Protein AF-A0A6G0X6G0-F1 (afdb_monomer)

Secondary structure (DSSP, 8-state):
-HHHHHHHHHHHHHHHHHHHHHHHHHHSPP-----HHHHHHHHHHHHHHHHHTT--HHHHHHHHHHHHTSTTS-HHHHHHHHHHTTSGGGG-HHHHHHHHIIIIISPPHHHHHHHHHHHTSPPTT--HHHHHHHHHHHHHHTT--HHHHHHHHHHH---HHHHHHHHS--S---SHHHHHHHHHHTT--SSSPP--------------------------------PPPPPPPP-----------HHHHHHHHHHHHHHHHHHHHHHHHHHHHHHHHPPP----PPPPP--

Sequence (291 aa):
MASEMSEVKESIADSTSNQAFGRAVKYTTTPTSDDQAHCEFFMKQLIDQADRCQLDDPDRKMLLGLKLSSDKVHPALNQWWIARSKTKNGDVWSEIYDNFMDRFCNRTPRELVDNLFEDSERLEGESVKAYAIRLQSILDDIDVPDHQGVVIFKRGVRHARAESCLENTDKDLCSIADCMKLLRTRLIRLDDPPVYRERMRPRSGSASTTLTSSRSNLSDRSAPSTPEQSPRPNRRNSKVGFQEDPTLAKILEAIHTTQTSQQAFVAQIQQLTEALTKPANPFFAAPSRLK

Nearest PDB structures (foldseek):
  8uyo-assembly1_1  TM=4.645E-01  e=3.887E-02  Homo sapiens
  7lga-assembly1_B  TM=7.154E-01  e=5.215E-01  Homo sapiens
  7n4z-assembly2_B  TM=1.894E-01  e=4.829E+00  Salmonella enterica subsp. enterica serovar Typhimurium

pLDDT: mean 74.37, std 21.92, range [27.39, 97.5]

Mean predicted aligned error: 20.84 Å

Solvent-accessible surface area (backbone atoms only — not comparable to full-atom values): 17783 Å² total; per-residue (Å²): 110,77,65,59,58,48,54,53,50,50,54,50,50,53,54,50,49,54,52,28,51,53,48,30,58,71,75,32,74,62,47,60,51,73,50,38,71,50,38,44,51,42,52,52,42,42,51,54,33,28,60,77,43,69,50,50,57,71,51,47,47,50,50,50,50,54,35,42,66,39,94,70,29,23,66,69,57,31,54,47,48,65,57,40,61,74,38,83,58,42,75,41,50,66,57,44,50,53,51,47,41,57,68,39,49,43,74,50,74,63,58,51,55,60,45,40,65,66,70,45,46,55,56,90,72,50,19,57,53,58,39,52,55,56,43,49,53,55,33,62,76,67,71,52,56,44,56,58,46,29,55,49,48,64,71,23,58,86,40,74,73,57,48,56,53,70,69,75,46,96,65,89,57,57,30,58,67,48,50,54,52,49,41,54,75,68,70,52,80,38,76,60,44,73,78,81,73,70,84,74,68,86,75,85,73,88,86,84,90,84,88,82,88,80,89,80,92,81,89,85,85,86,90,88,78,83,83,82,80,80,85,77,88,80,92,77,88,81,88,77,81,79,74,86,53,73,65,55,57,53,52,52,51,52,51,52,52,52,51,50,51,51,52,53,50,51,52,52,52,50,53,54,52,54,65,72,66,60,78,78,80,94,80,81,83,83,86,79,88,80,133

Organism: NCBI:txid100861

Foldseek 3Di:
DVVVVVVVVVVVVVVLLVVLLVQLLVFQAQQQDLAQVSLVVNLVSSVVSCVVSVNDLVSSLVSQLVSLPDPRHHPVSVVVLVVLCPDPLVVGSVSVSVVSCVPRNDDDLVNLVVVLLVQLAADAQHFLVNSLVSLVVSCVVSVPAFQVSLVSSLVRSPDVVLNVQSVPDPDDDRHSVSSVVSCVVVVNDRHGGDDPPPPPDPPDDDDDDDDDDDDDDDDDDDDDDDDDDDDDDDDDDDDDDDDPDVVVVVVVVVVVVVVVVVVVVVVVVVVVVVVVPDDDDDDDDDDDDDD

Radius of gyration: 37.08 Å; Cα contacts (8 Å, |Δi|>4): 179; chains: 1; bounding box: 91×75×122 Å

InterPro domains:
  IPR005162 Retrotransposon-derived protein PEG10, N-terminal capsid-like domain [PF03732] (79-158)

Structure (mmCIF, N/CA/C/O backbone):
data_AF-A0A6G0X6G0-F1
#
_entry.id   AF-A0A6G0X6G0-F1
#
loop_
_atom_site.group_PDB
_atom_site.id
_atom_site.type_symbol
_atom_site.label_atom_id
_atom_site.label_alt_id
_atom_site.label_comp_id
_atom_site.label_asym_id
_atom_site.label_entity_id
_atom_site.label_seq_id
_atom_site.pdbx_PDB_ins_code
_atom_site.Cartn_x
_atom_site.Cartn_y
_atom_site.Cartn_z
_atom_site.occupancy
_atom_site.B_iso_or_equiv
_atom_site.auth_seq_id
_atom_site.auth_comp_id
_atom_site.auth_asym_id
_atom_site.auth_atom_id
_atom_site.pdbx_PDB_model_num
ATOM 1 N N . MET A 1 1 ? -27.128 -24.579 43.466 1.00 50.47 1 MET A N 1
ATOM 2 C CA . MET A 1 1 ? -26.779 -25.611 42.462 1.00 50.47 1 MET A CA 1
ATOM 3 C C . MET A 1 1 ? -26.822 -25.083 41.022 1.00 50.47 1 MET A C 1
ATOM 5 O O . MET A 1 1 ? -25.755 -24.849 40.482 1.00 50.47 1 MET A O 1
ATOM 9 N N . ALA A 1 2 ? -27.982 -24.858 40.378 1.00 53.69 2 ALA A N 1
ATOM 10 C CA . ALA A 1 2 ? -28.014 -24.400 38.970 1.00 53.69 2 ALA A CA 1
ATOM 11 C C . ALA A 1 2 ? -27.604 -22.922 38.776 1.00 53.69 2 ALA A C 1
ATOM 13 O O . ALA A 1 2 ? -26.930 -22.604 37.802 1.00 53.69 2 ALA A O 1
ATOM 14 N N . SER A 1 3 ? -27.958 -22.045 39.725 1.00 57.97 3 SER A N 1
ATOM 15 C CA . SER A 1 3 ? -27.607 -20.613 39.692 1.00 57.97 3 SER A CA 1
ATOM 16 C C . SER A 1 3 ? -26.114 -20.371 39.945 1.00 57.97 3 SER A C 1
ATOM 18 O O . SER A 1 3 ? -25.464 -19.687 39.167 1.00 57.97 3 SER A O 1
ATOM 20 N N . GLU A 1 4 ? -25.539 -21.021 40.961 1.00 56.38 4 GLU A N 1
ATOM 21 C CA . GLU A 1 4 ? -24.106 -20.904 41.293 1.00 56.38 4 GLU A CA 1
ATOM 22 C C . GLU A 1 4 ? -23.206 -21.444 40.169 1.00 56.38 4 GLU A C 1
ATOM 24 O O . GLU A 1 4 ? -22.167 -20.871 39.867 1.00 56.38 4 GLU A O 1
ATOM 29 N N . MET A 1 5 ? -23.618 -22.520 39.487 1.00 58.25 5 MET A N 1
ATOM 30 C CA . MET A 1 5 ? -22.875 -23.056 38.338 1.00 58.25 5 MET A CA 1
ATOM 31 C C . MET A 1 5 ? -22.965 -22.161 37.092 1.00 58.25 5 MET A C 1
ATOM 33 O O . MET A 1 5 ? -22.115 -22.280 36.212 1.00 58.25 5 MET A O 1
ATOM 37 N N . SER A 1 6 ? -23.980 -21.296 36.992 1.00 64.50 6 SER A N 1
ATOM 38 C CA . SER A 1 6 ? -24.080 -20.280 35.936 1.00 64.50 6 SER A CA 1
ATOM 39 C C . SER A 1 6 ? -23.129 -19.118 36.217 1.00 64.50 6 SER A C 1
ATOM 41 O O . SER A 1 6 ? -22.347 -18.738 35.355 1.00 64.50 6 SER A O 1
ATOM 43 N N . GLU A 1 7 ? -23.131 -18.634 37.456 1.00 63.78 7 GLU A N 1
ATOM 44 C CA . GLU A 1 7 ? -22.323 -17.501 37.919 1.00 63.78 7 GLU A CA 1
ATOM 45 C C . GLU A 1 7 ? -20.813 -17.815 37.889 1.00 63.78 7 GLU A C 1
ATOM 47 O O . GLU A 1 7 ? -19.990 -16.997 37.472 1.00 63.78 7 GLU A O 1
ATOM 52 N N . VAL A 1 8 ? -20.433 -19.056 38.221 1.00 63.50 8 VAL A N 1
ATOM 53 C CA . VAL A 1 8 ? -19.047 -19.542 38.095 1.00 63.50 8 VAL A CA 1
ATOM 54 C C . VAL A 1 8 ? -18.613 -19.655 36.628 1.00 63.50 8 VAL A C 1
ATOM 56 O O . VAL A 1 8 ? -17.466 -19.352 36.308 1.00 63.50 8 VAL A O 1
ATOM 59 N N . LYS A 1 9 ? -19.503 -20.066 35.715 1.00 64.56 9 LYS A N 1
ATOM 60 C CA . LYS A 1 9 ? -19.186 -20.148 34.277 1.00 64.56 9 LYS A CA 1
ATOM 61 C C . LYS A 1 9 ? -18.974 -18.770 33.659 1.00 64.56 9 LYS A C 1
ATOM 63 O O . LYS A 1 9 ? -18.041 -18.615 32.879 1.00 64.56 9 LYS A O 1
ATOM 68 N N . GLU A 1 10 ? -19.802 -17.802 34.031 1.00 68.06 10 GLU A N 1
ATOM 69 C CA . GLU A 1 10 ? -19.685 -16.405 33.602 1.00 68.06 10 GLU A CA 1
ATOM 70 C C . GLU A 1 10 ? -18.370 -15.792 34.104 1.00 68.06 10 GLU A C 1
ATOM 72 O O . GLU A 1 10 ? -17.556 -15.336 33.309 1.00 68.06 10 GLU A O 1
ATOM 77 N N . SER A 1 11 ? -18.054 -15.974 35.390 1.00 65.00 11 SER A N 1
ATOM 78 C CA . SER A 1 11 ? -16.791 -15.506 35.985 1.00 65.00 11 SER A CA 1
ATOM 79 C C . SER A 1 11 ? -15.535 -16.096 35.316 1.00 65.00 11 SER A C 1
ATOM 81 O O . SER A 1 11 ? -14.511 -15.419 35.167 1.00 65.00 11 SER A O 1
ATOM 83 N N . ILE A 1 12 ? -15.581 -17.374 34.915 1.00 64.69 12 ILE A N 1
ATOM 84 C CA . ILE A 1 12 ? -14.479 -18.045 34.204 1.00 64.69 12 ILE A CA 1
ATOM 85 C C . ILE A 1 12 ? -14.377 -17.546 32.758 1.00 64.69 12 ILE A C 1
ATOM 87 O O . ILE A 1 12 ? -13.262 -17.350 32.265 1.00 64.69 12 ILE A O 1
ATOM 91 N N . ALA A 1 13 ? -15.507 -17.326 32.082 1.00 63.62 13 ALA A N 1
ATOM 92 C CA . ALA A 1 13 ? -15.540 -16.773 30.731 1.00 63.62 13 ALA A CA 1
ATOM 93 C C . ALA A 1 13 ? -14.951 -15.354 30.704 1.00 63.62 13 ALA A C 1
ATOM 95 O O . ALA A 1 13 ? -14.048 -15.090 29.910 1.00 63.62 13 ALA A O 1
ATOM 96 N N . ASP A 1 14 ? -15.342 -14.501 31.651 1.00 70.25 14 ASP A N 1
ATOM 97 C CA . ASP A 1 14 ? -14.819 -13.140 31.801 1.00 70.25 14 ASP A CA 1
ATOM 98 C C . ASP A 1 14 ? -13.322 -13.135 32.116 1.00 70.25 14 ASP A C 1
ATOM 100 O O . ASP A 1 14 ? -12.546 -12.371 31.540 1.00 70.25 14 ASP A O 1
ATOM 104 N N . SER A 1 15 ? -12.873 -14.029 33.000 1.00 74.25 15 SER A N 1
ATOM 105 C CA . SER A 1 15 ? -11.447 -14.175 33.320 1.00 74.25 15 SER A CA 1
ATOM 106 C C . SER A 1 15 ? -10.627 -14.630 32.108 1.00 74.25 15 SER A C 1
ATOM 108 O O . SER A 1 15 ? -9.503 -14.167 31.904 1.00 74.25 15 SER A O 1
ATOM 110 N N . THR A 1 16 ? -11.189 -15.515 31.282 1.00 71.88 16 THR A N 1
ATOM 111 C CA . THR A 1 16 ? -10.535 -16.031 30.072 1.00 71.88 16 THR A CA 1
ATOM 112 C C . THR A 1 16 ? -10.483 -14.967 28.975 1.00 71.88 16 THR A C 1
ATOM 114 O O . THR A 1 16 ? -9.426 -14.780 28.369 1.00 71.88 16 THR A O 1
ATOM 117 N N . SER A 1 17 ? -11.574 -14.223 28.772 1.00 76.44 17 SER A N 1
ATOM 118 C CA . SER A 1 17 ? -11.639 -13.094 27.835 1.00 76.44 17 SER A CA 1
ATOM 119 C C . SER A 1 17 ? -10.632 -12.002 28.210 1.00 76.44 17 SER A C 1
ATOM 121 O O . SER A 1 17 ? -9.786 -11.618 27.401 1.00 76.44 17 SER A O 1
ATOM 123 N N . ASN A 1 18 ? -10.586 -11.610 29.488 1.00 83.38 18 ASN A N 1
ATOM 124 C CA . ASN A 1 18 ? -9.609 -10.639 29.986 1.00 83.38 18 ASN A CA 1
ATOM 125 C C . ASN A 1 18 ? -8.157 -11.103 29.783 1.00 83.38 18 ASN A C 1
ATOM 127 O O . ASN A 1 18 ? -7.275 -10.303 29.455 1.00 83.38 18 ASN A O 1
ATOM 131 N N . GLN A 1 19 ? -7.885 -12.403 29.939 1.00 89.38 19 GLN A N 1
ATOM 132 C CA . GLN A 1 19 ? -6.562 -12.959 29.668 1.00 89.38 19 GLN A CA 1
ATOM 133 C C . GLN A 1 19 ? -6.218 -12.926 28.170 1.00 89.38 19 GLN A C 1
ATOM 135 O O . GLN A 1 19 ? -5.075 -12.621 27.817 1.00 89.38 19 GLN A O 1
ATOM 140 N N . ALA A 1 20 ? -7.176 -13.243 27.297 1.00 91.19 20 ALA A N 1
ATOM 141 C CA . ALA A 1 20 ? -7.010 -13.208 25.847 1.00 91.19 20 ALA A CA 1
ATOM 142 C C . ALA A 1 20 ? -6.752 -11.775 25.357 1.00 91.19 20 ALA A C 1
ATOM 144 O O . ALA A 1 20 ? -5.750 -11.525 24.683 1.00 91.19 20 ALA A O 1
ATOM 145 N N . PHE A 1 21 ? -7.561 -10.815 25.808 1.00 92.75 21 PHE A N 1
ATOM 146 C CA . PHE A 1 21 ? -7.369 -9.399 25.516 1.00 92.75 21 PHE A CA 1
ATOM 147 C C . PHE A 1 21 ? -6.002 -8.902 26.005 1.00 92.75 21 PHE A C 1
ATOM 149 O O . PHE A 1 21 ? -5.234 -8.311 25.244 1.00 92.75 21 PHE A O 1
ATOM 156 N N . GLY A 1 22 ? -5.620 -9.224 27.246 1.00 93.06 22 GLY A N 1
ATOM 157 C CA . GLY A 1 22 ? -4.310 -8.863 27.796 1.00 93.06 22 GLY A CA 1
ATOM 158 C C . GLY A 1 22 ? -3.129 -9.423 26.989 1.00 93.06 22 GLY A C 1
ATOM 159 O O . GLY A 1 22 ? -2.105 -8.749 26.831 1.00 93.06 22 GLY A O 1
ATOM 160 N N . ARG A 1 23 ? -3.261 -10.630 26.422 1.00 94.44 23 ARG A N 1
ATOM 161 C CA . ARG A 1 23 ? -2.262 -11.191 25.495 1.00 94.44 23 ARG A CA 1
ATOM 162 C C . ARG A 1 23 ? -2.207 -10.396 24.196 1.00 94.44 23 ARG A C 1
ATOM 164 O O . ARG A 1 23 ? -1.109 -10.008 23.800 1.00 94.44 23 ARG A O 1
ATOM 171 N N . ALA A 1 24 ? -3.348 -10.109 23.574 1.00 95.56 24 ALA A N 1
ATOM 172 C CA . ALA A 1 24 ? -3.391 -9.327 22.342 1.00 95.56 24 ALA A CA 1
ATOM 173 C C . ALA A 1 24 ? -2.757 -7.938 22.531 1.00 95.56 24 ALA A C 1
ATOM 175 O O . ALA A 1 24 ? -1.924 -7.516 21.726 1.00 95.56 24 ALA A O 1
ATOM 176 N N . VAL A 1 25 ? -3.038 -7.275 23.658 1.00 95.62 25 VAL A N 1
ATOM 177 C CA . VAL A 1 25 ? -2.392 -6.011 24.040 1.00 95.62 25 VAL A CA 1
ATOM 178 C C . VAL A 1 25 ? -0.881 -6.174 24.170 1.00 95.62 25 VAL A C 1
ATOM 180 O O . VAL A 1 25 ? -0.136 -5.337 23.669 1.00 95.62 25 VAL A O 1
ATOM 183 N N . LYS A 1 26 ? -0.393 -7.227 24.827 1.00 95.12 26 LYS A N 1
ATOM 184 C CA . LYS A 1 26 ? 1.047 -7.434 25.032 1.00 95.12 26 LYS A CA 1
ATOM 185 C C . LYS A 1 26 ? 1.809 -7.669 23.724 1.00 95.12 26 LYS A C 1
ATOM 187 O O . LYS A 1 26 ? 2.940 -7.207 23.600 1.00 95.12 26 LYS A O 1
ATOM 192 N N . TYR A 1 27 ? 1.212 -8.397 22.783 1.00 94.44 27 TYR A N 1
ATOM 193 C CA . TYR A 1 27 ? 1.882 -8.840 21.556 1.00 94.44 27 TYR A CA 1
ATOM 194 C C . TYR A 1 27 ? 1.602 -7.972 20.326 1.00 94.44 27 TYR A C 1
ATOM 196 O O . TYR A 1 27 ? 2.200 -8.208 19.280 1.00 94.44 27 TYR A O 1
ATOM 204 N N . THR A 1 28 ? 0.754 -6.953 20.453 1.00 95.69 28 THR A N 1
ATOM 205 C CA . THR A 1 28 ? 0.578 -5.911 19.432 1.00 95.69 28 THR A CA 1
ATOM 206 C C . THR A 1 28 ? 1.491 -4.730 19.758 1.00 95.69 28 THR A C 1
ATOM 208 O O . THR A 1 28 ? 1.473 -4.222 20.883 1.00 95.69 28 THR A O 1
ATOM 211 N N . THR A 1 29 ? 2.307 -4.273 18.816 1.00 94.12 29 THR A N 1
ATOM 212 C CA . THR A 1 29 ? 3.198 -3.123 19.010 1.00 94.12 29 THR A CA 1
ATOM 213 C C . THR A 1 29 ? 2.424 -1.810 18.930 1.00 94.12 29 THR A C 1
ATOM 215 O O . THR A 1 29 ? 1.337 -1.731 18.363 1.00 94.12 29 THR A O 1
ATOM 218 N N . THR A 1 30 ? 2.964 -0.765 19.554 1.00 94.88 30 THR A N 1
ATOM 219 C CA . THR A 1 30 ? 2.449 0.600 19.392 1.00 94.88 30 THR A CA 1
ATOM 220 C C . THR A 1 30 ? 3.066 1.202 18.125 1.00 94.88 30 THR A C 1
ATOM 222 O O . THR A 1 30 ? 4.292 1.144 17.998 1.00 94.88 30 THR A O 1
ATOM 225 N N . PRO A 1 31 ? 2.277 1.788 17.208 1.00 94.81 31 PRO A N 1
ATOM 226 C CA . PRO A 1 31 ? 2.812 2.364 15.980 1.00 94.81 31 PRO A CA 1
ATOM 227 C C . PRO A 1 31 ? 3.462 3.724 16.262 1.00 94.81 31 PRO A C 1
ATOM 229 O O . PRO A 1 31 ? 2.796 4.680 16.657 1.00 94.81 31 PRO A O 1
ATOM 232 N N . THR A 1 32 ? 4.778 3.805 16.074 1.00 95.19 32 THR A N 1
ATOM 233 C CA . THR A 1 32 ? 5.588 5.003 16.368 1.00 95.19 32 THR A CA 1
ATOM 234 C C . THR A 1 32 ? 5.832 5.899 15.150 1.00 95.19 32 THR A C 1
ATOM 236 O O . THR A 1 32 ? 6.374 6.987 15.307 1.00 95.19 32 THR A O 1
ATOM 239 N N . SER A 1 33 ? 5.455 5.447 13.953 1.00 93.75 33 SER A N 1
ATOM 240 C CA . SER A 1 33 ? 5.560 6.175 12.682 1.00 93.75 33 SER A CA 1
ATOM 241 C C . SER A 1 33 ? 4.222 6.108 11.942 1.00 93.75 33 SER A C 1
ATOM 243 O O . SER A 1 33 ? 3.468 5.156 12.156 1.00 93.75 33 SER A O 1
ATOM 245 N N . ASP A 1 34 ? 3.931 7.102 11.101 1.00 90.88 34 ASP A N 1
ATOM 246 C CA . ASP A 1 34 ? 2.828 7.076 10.134 1.00 90.88 34 ASP A CA 1
ATOM 247 C C . ASP A 1 34 ? 3.251 6.614 8.731 1.00 90.88 34 ASP A C 1
ATOM 249 O O . ASP A 1 34 ? 2.415 6.593 7.830 1.00 90.88 34 ASP A O 1
ATOM 253 N N . ASP A 1 35 ? 4.501 6.166 8.550 1.00 89.50 35 ASP A N 1
ATOM 254 C CA . ASP A 1 35 ? 4.926 5.550 7.292 1.00 89.50 35 ASP A CA 1
ATOM 255 C C . ASP A 1 35 ? 4.032 4.358 6.937 1.00 89.50 35 ASP A C 1
ATOM 257 O O . ASP A 1 35 ? 3.715 3.515 7.784 1.00 89.50 35 ASP A O 1
ATOM 261 N N . GLN A 1 36 ? 3.737 4.218 5.648 1.00 88.31 36 GLN A N 1
ATOM 262 C CA . GLN A 1 36 ? 2.862 3.174 5.129 1.00 88.31 36 GLN A CA 1
ATOM 263 C C . GLN A 1 36 ? 3.238 1.765 5.612 1.00 88.31 36 GLN A C 1
ATOM 265 O O . GLN A 1 36 ? 2.413 1.070 6.199 1.00 88.31 36 GLN A O 1
ATOM 270 N N . ALA A 1 37 ? 4.498 1.353 5.435 1.00 87.31 37 ALA A N 1
ATOM 271 C CA . ALA A 1 37 ? 4.951 0.017 5.828 1.00 87.31 37 ALA A CA 1
ATOM 272 C C . ALA A 1 37 ? 4.823 -0.228 7.345 1.00 87.31 37 ALA A C 1
ATOM 274 O O . ALA A 1 37 ? 4.536 -1.346 7.779 1.00 87.31 37 ALA A O 1
ATOM 275 N N . HIS A 1 38 ? 5.008 0.817 8.159 1.00 91.62 38 HIS A N 1
ATOM 276 C CA . HIS A 1 38 ? 4.828 0.736 9.607 1.00 91.62 38 HIS A CA 1
ATOM 277 C C . HIS A 1 38 ? 3.345 0.596 9.976 1.00 91.62 38 HIS A C 1
ATOM 279 O O . HIS A 1 38 ? 3.007 -0.236 10.823 1.00 91.62 38 HIS A O 1
ATOM 285 N N . CYS A 1 39 ? 2.465 1.357 9.324 1.00 94.56 39 CYS A N 1
ATOM 286 C CA . CYS A 1 39 ? 1.017 1.290 9.518 1.00 94.56 39 CYS A CA 1
ATOM 287 C C . CYS A 1 39 ? 0.432 -0.060 9.074 1.00 94.56 39 CYS A C 1
ATOM 289 O O . CYS A 1 39 ? -0.338 -0.666 9.822 1.00 94.56 39 CYS A O 1
ATOM 291 N N . GLU A 1 40 ? 0.854 -0.576 7.917 1.00 93.38 40 GLU A N 1
ATOM 292 C CA . GLU A 1 40 ? 0.471 -1.898 7.409 1.00 93.38 40 GLU A CA 1
ATOM 293 C C . GLU A 1 40 ? 0.906 -3.013 8.361 1.00 93.38 40 GLU A C 1
ATOM 295 O O . GLU A 1 40 ? 0.106 -3.880 8.726 1.00 93.38 40 GLU A O 1
ATOM 300 N N . PHE A 1 41 ? 2.168 -2.980 8.802 1.00 94.38 41 PHE A N 1
ATOM 301 C CA . PHE A 1 41 ? 2.692 -3.965 9.740 1.00 94.38 41 PHE A CA 1
ATOM 302 C C . PHE A 1 41 ? 1.926 -3.939 11.066 1.00 94.38 41 PHE A C 1
ATOM 304 O O . PHE A 1 41 ? 1.538 -4.995 11.571 1.00 94.38 41 PHE A O 1
ATOM 311 N N . PHE A 1 42 ? 1.678 -2.746 11.612 1.00 96.62 42 PHE A N 1
ATOM 312 C CA . PHE A 1 42 ? 0.892 -2.571 12.831 1.00 96.62 42 PHE A CA 1
ATOM 313 C C . PHE A 1 42 ? -0.512 -3.164 12.685 1.00 96.62 42 PHE A C 1
ATOM 315 O O . PHE A 1 42 ? -0.933 -3.948 13.537 1.00 96.62 42 PHE A O 1
ATOM 322 N N . MET A 1 43 ? -1.221 -2.840 11.600 1.00 96.81 43 MET A N 1
ATOM 323 C CA . MET A 1 43 ? -2.598 -3.294 11.417 1.00 96.81 43 MET A CA 1
ATOM 324 C C . MET A 1 43 ? -2.685 -4.801 11.206 1.00 96.81 43 MET A C 1
ATOM 326 O O . MET A 1 43 ? -3.512 -5.469 11.826 1.00 96.81 43 MET A O 1
ATOM 330 N N . LYS A 1 44 ? -1.766 -5.364 10.417 1.00 95.50 44 LYS A N 1
ATOM 331 C CA . LYS A 1 44 ? -1.642 -6.813 10.248 1.00 95.50 44 LYS A CA 1
ATOM 332 C C . LYS A 1 44 ? -1.377 -7.511 11.578 1.00 95.50 44 LYS A C 1
ATOM 334 O O . LYS A 1 44 ? -2.021 -8.508 11.884 1.00 95.50 44 LYS A O 1
ATOM 339 N N . GLN A 1 45 ? -0.458 -6.986 12.385 1.00 96.69 45 GLN A N 1
ATOM 340 C CA . GLN A 1 45 ? -0.152 -7.575 13.683 1.00 96.69 45 GLN A CA 1
ATOM 341 C C . GLN A 1 45 ? -1.352 -7.512 14.634 1.00 96.69 45 GLN A C 1
ATOM 343 O O . GLN A 1 45 ? -1.612 -8.489 15.333 1.00 96.69 45 GLN A O 1
ATOM 348 N N . LEU A 1 46 ? -2.076 -6.392 14.661 1.00 97.50 46 LEU A N 1
ATOM 349 C CA . LEU A 1 46 ? -3.270 -6.225 15.486 1.00 97.50 46 LEU A CA 1
ATOM 350 C C . LEU A 1 46 ? -4.337 -7.265 15.128 1.00 97.50 46 LEU A C 1
ATOM 352 O O . LEU A 1 46 ? -4.835 -7.940 16.028 1.00 97.50 46 LEU A O 1
ATOM 356 N N . ILE A 1 47 ? -4.636 -7.431 13.835 1.00 96.94 47 ILE A N 1
ATOM 357 C CA . ILE A 1 47 ? -5.574 -8.449 13.339 1.00 96.94 47 ILE A CA 1
ATOM 358 C C . ILE A 1 47 ? -5.093 -9.855 13.702 1.00 96.94 47 ILE A C 1
ATOM 360 O O . ILE A 1 47 ? -5.839 -10.614 14.315 1.00 96.94 47 ILE A O 1
ATOM 364 N N . ASP A 1 48 ? -3.826 -10.176 13.429 1.00 97.12 48 ASP A N 1
ATOM 365 C CA . ASP A 1 48 ? -3.251 -11.484 13.750 1.00 97.12 48 ASP A CA 1
ATOM 366 C C . ASP A 1 48 ? -3.377 -11.811 15.248 1.00 97.12 48 ASP A C 1
ATOM 368 O O . ASP A 1 48 ? -3.650 -12.955 15.617 1.00 97.12 48 ASP A O 1
ATOM 372 N N . GLN A 1 49 ? -3.151 -10.834 16.135 1.00 96.94 49 GLN A N 1
ATOM 373 C CA . GLN A 1 49 ? -3.306 -11.045 17.576 1.00 96.94 49 GLN A CA 1
ATOM 374 C C . GLN A 1 49 ? -4.772 -11.144 17.996 1.00 96.94 49 GLN A C 1
ATOM 376 O O . GLN A 1 49 ? -5.085 -11.972 18.853 1.00 96.94 49 GLN A O 1
ATOM 381 N N . ALA A 1 50 ? -5.654 -10.339 17.405 1.00 95.88 50 ALA A N 1
ATOM 382 C CA . ALA A 1 50 ? -7.086 -10.398 17.658 1.00 95.88 50 ALA A CA 1
ATOM 383 C C . ALA A 1 50 ? -7.662 -11.764 17.270 1.00 95.88 50 ALA A C 1
ATOM 385 O O . ALA A 1 50 ? -8.341 -12.386 18.081 1.00 95.88 50 ALA A O 1
ATOM 386 N N . ASP A 1 51 ? -7.302 -12.288 16.100 1.00 96.12 51 ASP A N 1
ATOM 387 C CA . ASP A 1 51 ? -7.777 -13.583 15.610 1.00 96.12 51 ASP A CA 1
ATOM 388 C C . ASP A 1 51 ? -7.246 -14.743 16.458 1.00 96.12 51 ASP A C 1
ATOM 390 O O . ASP A 1 51 ? -7.999 -15.634 16.852 1.00 96.12 51 ASP A O 1
ATOM 394 N N . ARG A 1 52 ? -5.959 -14.709 16.833 1.00 94.88 52 ARG A N 1
ATOM 395 C CA . ARG A 1 52 ? -5.367 -15.706 17.748 1.00 94.88 52 ARG A CA 1
ATOM 396 C C . ARG A 1 52 ? -6.036 -15.718 19.118 1.00 94.88 52 ARG A C 1
ATOM 398 O O . ARG A 1 52 ? -6.072 -16.765 19.763 1.00 94.88 52 ARG A O 1
ATOM 405 N N . CYS A 1 53 ? -6.512 -14.562 19.568 1.00 94.75 53 CYS A N 1
ATOM 406 C CA . CYS A 1 53 ? -7.184 -14.393 20.850 1.00 94.75 53 CYS A CA 1
ATOM 407 C C . CYS A 1 53 ? -8.715 -14.472 20.737 1.00 94.75 53 CYS A C 1
ATOM 409 O O . CYS A 1 53 ? -9.376 -14.351 21.761 1.00 94.75 53 CYS A O 1
ATOM 411 N N . GLN A 1 54 ? -9.256 -14.715 19.534 1.00 93.75 54 GLN A N 1
ATOM 412 C CA . GLN A 1 54 ? -10.694 -14.772 19.239 1.00 93.75 54 GLN A CA 1
ATOM 413 C C . GLN A 1 54 ? -11.454 -13.522 19.711 1.00 93.75 54 GLN A C 1
ATOM 415 O O . GLN A 1 54 ? -12.565 -13.622 20.223 1.00 93.75 54 GLN A O 1
ATOM 420 N N . LEU A 1 55 ? -10.833 -12.350 19.550 1.00 94.81 55 LEU A N 1
ATOM 421 C CA . LEU A 1 55 ? -11.439 -11.067 19.894 1.00 94.81 55 LEU A CA 1
ATOM 422 C C . LEU A 1 55 ? -12.524 -10.701 18.884 1.00 94.81 55 LEU A C 1
ATOM 424 O O . LEU A 1 55 ? -12.319 -10.822 17.670 1.00 94.81 55 LEU A O 1
ATOM 428 N N . ASP A 1 56 ? -13.650 -10.216 19.393 1.00 94.56 56 ASP A N 1
ATOM 429 C CA . ASP A 1 56 ? -14.736 -9.689 18.580 1.00 94.56 56 ASP A CA 1
ATOM 430 C C . ASP A 1 56 ? -14.454 -8.248 18.113 1.00 94.56 56 ASP A C 1
ATOM 432 O O . ASP A 1 56 ? -13.420 -7.646 18.408 1.00 94.56 56 ASP A O 1
ATOM 436 N N . ASP A 1 57 ? -15.355 -7.689 17.309 1.00 94.81 57 ASP A N 1
ATOM 437 C CA . ASP A 1 57 ? -15.204 -6.341 16.753 1.00 94.81 57 ASP A CA 1
ATOM 438 C C . ASP A 1 57 ? -15.142 -5.225 17.822 1.00 94.81 57 ASP A C 1
ATOM 440 O O . ASP A 1 57 ? -14.288 -4.335 17.698 1.00 94.81 57 ASP A O 1
ATOM 444 N N . PRO A 1 58 ? -15.969 -5.250 18.890 1.00 93.88 58 PRO A N 1
ATOM 445 C CA . PRO A 1 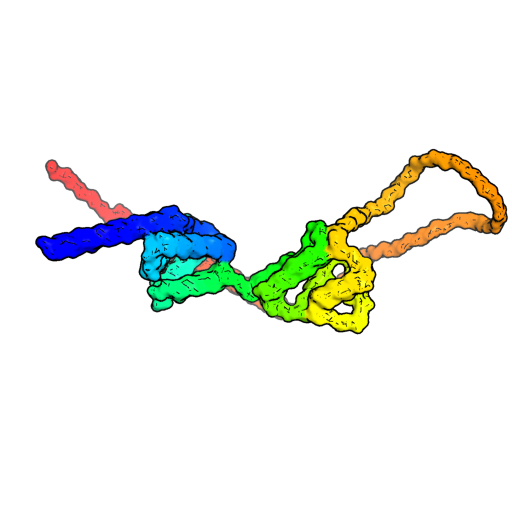58 ? -15.790 -4.382 20.053 1.00 93.88 58 PRO A CA 1
ATOM 446 C C . PRO A 1 58 ? -14.390 -4.465 20.675 1.00 93.88 58 PRO A C 1
ATOM 448 O O . PRO A 1 58 ? -13.758 -3.425 20.898 1.00 93.88 58 PRO A O 1
ATOM 451 N N . ASP A 1 59 ? -13.868 -5.671 20.898 1.00 94.69 59 ASP A N 1
ATOM 452 C CA . ASP A 1 59 ? -12.540 -5.877 21.472 1.00 94.69 59 ASP A CA 1
ATOM 453 C C . ASP A 1 59 ? -11.428 -5.421 20.520 1.00 94.69 59 ASP A C 1
ATOM 455 O O . ASP A 1 59 ? -10.475 -4.763 20.941 1.00 94.69 59 ASP A O 1
ATOM 459 N N . ARG A 1 60 ? -11.550 -5.682 19.215 1.00 96.00 60 ARG A N 1
ATOM 460 C CA . ARG A 1 60 ? -10.617 -5.185 18.185 1.00 96.00 60 ARG A CA 1
ATOM 461 C C . ARG A 1 60 ? -10.549 -3.661 18.183 1.00 96.00 60 ARG A C 1
ATOM 463 O O . ARG A 1 60 ? -9.455 -3.088 18.188 1.00 96.00 60 ARG A O 1
ATOM 470 N N . LYS A 1 61 ? -11.706 -2.994 18.260 1.00 95.50 61 LYS A N 1
ATOM 471 C CA . LYS A 1 61 ? -11.800 -1.534 18.396 1.00 95.50 61 LYS A CA 1
ATOM 472 C C . LYS A 1 61 ? -11.132 -1.056 19.685 1.00 95.50 61 LYS A C 1
ATOM 474 O O . LYS A 1 61 ? -10.383 -0.077 19.655 1.00 95.50 61 LYS A O 1
ATOM 479 N N . MET A 1 62 ? -11.375 -1.730 20.809 1.00 94.88 62 MET A N 1
ATOM 480 C CA . MET A 1 62 ? -10.774 -1.372 22.094 1.00 94.88 62 MET A CA 1
ATOM 481 C C . MET A 1 62 ? -9.248 -1.534 22.073 1.00 94.88 62 MET A C 1
ATOM 483 O O . MET A 1 62 ? -8.529 -0.645 22.532 1.00 94.88 62 MET A O 1
ATOM 487 N N . LEU A 1 63 ? -8.742 -2.619 21.483 1.00 96.62 63 LEU A N 1
ATOM 488 C CA . LEU A 1 63 ? -7.314 -2.868 21.291 1.00 96.62 63 LEU A CA 1
ATOM 489 C C . LEU A 1 63 ? -6.671 -1.779 20.424 1.00 96.62 63 LEU A C 1
ATOM 491 O O . LEU A 1 63 ? -5.646 -1.217 20.817 1.00 96.62 63 LEU A O 1
ATOM 495 N N . LEU A 1 64 ? -7.286 -1.443 19.286 1.00 97.00 64 LEU A N 1
ATOM 496 C CA . LEU A 1 64 ? -6.831 -0.362 18.411 1.00 97.00 64 LEU A CA 1
ATOM 497 C C . LEU A 1 64 ? -6.769 0.963 19.171 1.00 97.00 64 LEU A C 1
ATOM 499 O O . LEU A 1 64 ? -5.731 1.624 19.181 1.00 97.00 64 LEU A O 1
ATOM 503 N N . GLY A 1 65 ? -7.853 1.325 19.855 1.00 95.81 65 GLY A N 1
ATOM 504 C CA . GLY A 1 65 ? -7.927 2.569 20.609 1.00 95.81 65 GLY A CA 1
ATOM 505 C C . GLY A 1 65 ? -6.888 2.651 21.721 1.00 95.81 65 GLY A C 1
ATOM 506 O O . GLY A 1 65 ? -6.273 3.702 21.901 1.00 95.81 65 GLY A O 1
ATOM 507 N N . LEU A 1 66 ? -6.624 1.542 22.417 1.00 96.25 66 LEU A N 1
ATOM 508 C CA . LEU A 1 66 ? -5.583 1.467 23.439 1.00 96.25 66 LEU A CA 1
ATOM 509 C C . LEU A 1 66 ? -4.190 1.696 22.839 1.00 96.25 66 LEU A C 1
ATOM 511 O O . LEU A 1 66 ? -3.396 2.455 23.393 1.00 96.25 66 LEU A O 1
ATOM 515 N N . LYS A 1 67 ? -3.893 1.072 21.694 1.00 96.75 67 LYS A N 1
ATOM 516 C CA . LYS A 1 67 ? -2.601 1.224 21.009 1.00 96.75 67 LYS A CA 1
ATOM 517 C C . LYS A 1 67 ? -2.402 2.637 20.480 1.00 96.75 67 LYS A C 1
ATOM 519 O O . LYS A 1 67 ? -1.328 3.203 20.663 1.00 96.75 67 LYS A O 1
ATOM 524 N N . LEU A 1 68 ? -3.444 3.227 19.902 1.00 96.25 68 LEU A N 1
ATOM 525 C CA . LEU A 1 68 ? -3.401 4.580 19.352 1.00 96.25 68 LEU A CA 1
ATOM 526 C C . LEU A 1 68 ? -3.469 5.685 20.414 1.00 96.25 68 LEU A C 1
ATOM 528 O O . LEU A 1 68 ? -3.195 6.840 20.102 1.00 96.25 68 LEU A O 1
ATOM 532 N N . SER A 1 69 ? -3.801 5.349 21.662 1.00 94.38 69 SER A N 1
ATOM 533 C CA . SER A 1 69 ? -3.796 6.281 22.803 1.00 94.38 69 SER A CA 1
ATOM 534 C C . SER A 1 69 ? -2.541 6.166 23.675 1.00 94.38 69 SER A C 1
ATOM 536 O O . SER A 1 69 ? -2.442 6.838 24.699 1.00 94.38 69 SER A O 1
ATOM 538 N N . SER A 1 70 ? -1.583 5.315 23.296 1.00 94.00 70 SER A N 1
ATOM 539 C CA . SER A 1 70 ? -0.292 5.210 23.979 1.00 94.00 70 SER A CA 1
ATOM 540 C C . SER A 1 70 ? 0.511 6.499 23.813 1.00 94.00 70 SER A C 1
ATOM 542 O O . SER A 1 70 ? 0.533 7.103 22.750 1.00 94.00 70 SER A O 1
ATOM 544 N N . ASP A 1 71 ? 1.257 6.858 24.847 1.00 91.06 71 ASP A N 1
ATOM 545 C CA . ASP A 1 71 ? 2.262 7.927 24.879 1.00 91.06 71 ASP A CA 1
ATOM 546 C C . ASP A 1 71 ? 3.290 7.901 23.731 1.00 91.06 71 ASP A C 1
ATOM 548 O O . ASP A 1 71 ? 3.789 8.947 23.326 1.00 91.06 71 ASP A O 1
ATOM 552 N N . LYS A 1 72 ? 3.616 6.715 23.208 1.00 92.81 72 LYS A N 1
ATOM 553 C CA . LYS A 1 72 ? 4.643 6.513 22.170 1.00 92.81 72 LYS A CA 1
ATOM 554 C C . LYS A 1 72 ? 4.108 6.542 20.739 1.00 92.81 72 LYS A C 1
ATOM 556 O O . LYS A 1 72 ? 4.882 6.346 19.806 1.00 92.81 72 LYS A O 1
ATOM 561 N N . VAL A 1 73 ? 2.801 6.692 20.563 1.00 95.44 73 VAL A N 1
ATOM 562 C CA . VAL A 1 73 ? 2.170 6.650 19.242 1.00 95.44 73 VAL A CA 1
ATOM 563 C C . VAL A 1 73 ? 2.601 7.842 18.379 1.00 95.44 73 VAL A C 1
ATOM 565 O O . VAL A 1 73 ? 2.839 8.938 18.891 1.00 95.44 73 VAL A O 1
ATOM 568 N N . HIS A 1 74 ? 2.638 7.664 17.057 1.00 96.12 74 HIS A N 1
ATOM 569 C CA . HIS A 1 74 ? 2.798 8.798 16.151 1.00 96.12 74 HIS A CA 1
ATOM 570 C C . HIS A 1 74 ? 1.628 9.804 16.296 1.00 96.12 74 HIS A C 1
ATOM 572 O O . HIS A 1 74 ? 0.462 9.382 16.284 1.00 96.12 74 HIS A O 1
ATOM 578 N N . PRO A 1 75 ? 1.881 11.129 16.385 1.00 95.38 75 PRO A N 1
ATOM 579 C CA . PRO A 1 75 ? 0.831 12.126 16.609 1.00 95.38 75 PRO A CA 1
ATOM 580 C C . PRO A 1 75 ? -0.291 12.108 15.565 1.00 95.38 75 PRO A C 1
ATOM 582 O O . PRO A 1 75 ? -1.456 12.277 15.925 1.00 95.38 75 PRO A O 1
ATOM 585 N N . ALA A 1 76 ? 0.031 11.863 14.290 1.00 94.19 76 ALA A N 1
ATOM 586 C CA . ALA A 1 76 ? -0.964 11.820 13.217 1.00 94.19 76 ALA A CA 1
ATOM 587 C C . ALA A 1 76 ? -1.990 10.688 13.415 1.00 94.19 76 ALA A C 1
ATOM 589 O O . ALA A 1 76 ? -3.191 10.893 13.223 1.00 94.19 76 ALA A O 1
ATOM 590 N N . LEU A 1 77 ? -1.532 9.516 13.872 1.00 96.19 77 LEU A N 1
ATOM 591 C CA . LEU A 1 77 ? -2.386 8.357 14.142 1.00 96.19 77 LEU A CA 1
ATOM 592 C C . LEU A 1 77 ? -3.291 8.600 15.356 1.00 96.19 77 LEU A C 1
ATOM 594 O O . LEU A 1 77 ? -4.486 8.303 15.314 1.00 96.19 77 LEU A O 1
ATOM 598 N N . ASN A 1 78 ? -2.750 9.197 16.423 1.00 96.38 78 ASN A N 1
ATOM 599 C CA . ASN A 1 78 ? -3.528 9.563 17.609 1.00 96.38 78 ASN A CA 1
ATOM 600 C C . ASN A 1 78 ? -4.610 10.600 17.292 1.00 96.38 78 ASN A C 1
ATOM 602 O O . ASN A 1 78 ? -5.772 10.422 17.657 1.00 96.38 78 ASN A O 1
ATOM 606 N N . GLN A 1 79 ? -4.248 11.662 16.570 1.00 95.62 79 GLN A N 1
ATOM 607 C CA . GLN A 1 79 ? -5.190 12.701 16.159 1.00 95.62 79 GLN A CA 1
ATOM 608 C C . GLN A 1 79 ? -6.302 12.133 15.276 1.00 95.62 79 GLN A C 1
ATOM 610 O O . GLN A 1 79 ? -7.474 12.459 15.482 1.00 95.62 79 GLN A O 1
ATOM 615 N N . TRP A 1 80 ? -5.958 11.249 14.333 1.00 96.12 80 TRP A N 1
ATOM 616 C CA . TRP A 1 80 ? -6.947 10.539 13.527 1.00 96.12 80 TRP A CA 1
ATOM 617 C C . TRP A 1 80 ? -7.897 9.714 14.394 1.00 96.12 80 TRP A C 1
ATOM 619 O O . TRP A 1 80 ? -9.111 9.839 14.239 1.00 96.12 80 TRP A O 1
ATOM 629 N N . TRP A 1 81 ? -7.377 8.936 15.347 1.00 96.00 81 TRP A N 1
ATOM 630 C CA . TRP A 1 81 ? -8.205 8.114 16.228 1.00 96.00 81 TRP A CA 1
ATOM 631 C C . TRP A 1 81 ? -9.159 8.954 17.085 1.00 96.00 81 TRP A C 1
ATOM 633 O O . TRP A 1 81 ? -10.352 8.654 17.167 1.00 96.00 81 TRP A O 1
ATOM 643 N N . ILE A 1 82 ? -8.677 10.053 17.675 1.00 94.75 82 ILE A N 1
ATOM 644 C CA . ILE A 1 82 ? -9.500 10.980 18.470 1.00 94.75 82 ILE A CA 1
ATOM 645 C C . ILE A 1 82 ? -10.620 11.594 17.623 1.00 94.75 82 ILE A C 1
ATOM 647 O O . ILE A 1 82 ? -11.731 11.794 18.121 1.00 94.75 82 ILE A O 1
ATOM 651 N N . ALA A 1 83 ? -10.345 11.911 16.357 1.00 94.19 83 ALA A N 1
ATOM 652 C CA . ALA A 1 83 ? -11.357 12.423 15.443 1.00 94.19 83 ALA A CA 1
ATOM 653 C C . ALA A 1 83 ? -12.359 11.328 15.042 1.00 94.19 83 ALA A C 1
ATOM 655 O O . ALA A 1 83 ? -13.567 11.549 15.114 1.00 94.19 83 ALA A O 1
ATOM 656 N N . ARG A 1 84 ? -11.875 10.138 14.658 1.00 93.06 84 ARG A N 1
ATOM 657 C CA . ARG A 1 84 ? -12.692 9.032 14.137 1.00 93.06 84 ARG A CA 1
ATOM 658 C C . ARG A 1 84 ? -13.592 8.417 15.205 1.00 93.06 84 ARG A C 1
ATOM 660 O O . ARG A 1 84 ? -14.770 8.200 14.930 1.00 93.06 84 ARG A O 1
ATOM 667 N N . SER A 1 85 ? -13.084 8.212 16.420 1.00 90.88 85 SER A N 1
ATOM 668 C CA . SER A 1 85 ? -13.818 7.616 17.552 1.00 90.88 85 SER A CA 1
ATOM 669 C C . SER A 1 85 ? -15.059 8.404 17.989 1.00 90.88 85 SER A C 1
ATOM 671 O O . SER A 1 85 ? -15.926 7.850 18.655 1.00 90.88 85 SER A O 1
ATOM 673 N N . LYS A 1 86 ? -15.176 9.679 17.598 1.00 91.25 86 LYS A N 1
ATOM 674 C CA . LYS A 1 86 ? -16.341 10.539 17.875 1.00 91.25 86 LYS A CA 1
ATOM 675 C C . LYS A 1 86 ? -17.402 10.509 16.770 1.00 91.25 86 LYS A C 1
ATOM 677 O O . LYS A 1 86 ? -18.439 11.157 16.897 1.00 91.25 86 LYS A O 1
ATOM 682 N N . THR A 1 87 ? -17.130 9.830 15.658 1.00 90.44 87 THR A N 1
ATOM 683 C CA . THR A 1 87 ? -18.049 9.741 14.516 1.00 90.44 87 THR A CA 1
ATOM 684 C C . THR A 1 87 ? -18.940 8.510 14.625 1.00 90.44 87 THR A C 1
ATOM 686 O O . THR A 1 87 ? -18.556 7.527 15.246 1.00 90.44 87 THR A O 1
ATOM 689 N N . LYS A 1 88 ? -20.098 8.520 13.950 1.00 82.31 88 LYS A N 1
ATOM 690 C CA . LYS A 1 88 ? -20.987 7.345 13.870 1.00 82.31 88 LYS A CA 1
ATOM 691 C C . LYS A 1 88 ? -20.296 6.129 13.235 1.00 82.31 88 LYS A C 1
ATOM 693 O O . LYS A 1 88 ? -20.514 5.003 13.659 1.00 82.31 88 LYS A O 1
ATOM 698 N N . ASN A 1 89 ? -19.412 6.363 12.264 1.00 79.88 89 ASN A N 1
ATOM 699 C CA . ASN A 1 89 ? -18.606 5.314 11.630 1.00 79.88 89 ASN A CA 1
ATOM 700 C C . ASN A 1 89 ? -17.439 4.852 12.523 1.00 79.88 89 ASN A C 1
ATOM 702 O O . ASN A 1 89 ? -16.772 3.875 12.210 1.00 79.88 89 ASN A O 1
ATOM 706 N N . GLY A 1 90 ? -17.180 5.544 13.637 1.00 81.75 90 GLY A N 1
ATOM 707 C CA . GLY A 1 90 ? -16.209 5.150 14.652 1.00 81.75 90 GLY A CA 1
ATOM 708 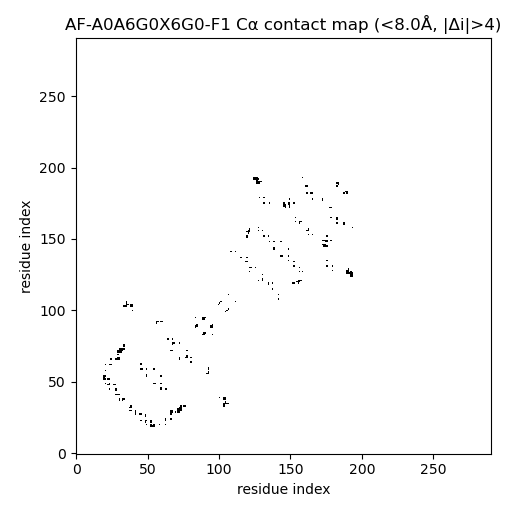C C . GLY A 1 90 ? -16.696 4.025 15.566 1.00 81.75 90 GLY A C 1
ATOM 709 O O . GLY A 1 90 ? -15.941 3.605 16.440 1.00 81.75 90 GLY A O 1
ATOM 710 N N . ASP A 1 91 ? -17.931 3.545 15.393 1.00 87.88 91 ASP A N 1
ATOM 711 C CA . ASP A 1 91 ? -18.505 2.429 16.157 1.00 87.88 91 ASP A CA 1
ATOM 712 C C . ASP A 1 91 ? -18.485 1.091 15.417 1.00 87.88 91 ASP A C 1
ATOM 714 O O . ASP A 1 91 ? -18.617 0.050 16.055 1.00 87.88 91 ASP A O 1
ATOM 718 N N . VAL A 1 92 ? -18.260 1.097 14.103 1.00 93.12 92 VAL A N 1
ATOM 719 C CA . VAL A 1 92 ? -18.257 -0.112 13.272 1.00 93.12 92 VAL A CA 1
ATOM 720 C C . VAL A 1 92 ? -16.816 -0.489 12.935 1.00 93.12 92 VAL A C 1
ATOM 722 O O . VAL A 1 92 ? -16.102 0.305 12.329 1.00 93.12 92 VAL A O 1
ATOM 725 N N . TRP A 1 93 ? -16.375 -1.694 13.311 1.00 94.56 93 TRP A N 1
ATOM 726 C CA . TRP A 1 93 ? -14.985 -2.128 13.116 1.00 94.56 93 TRP A CA 1
ATOM 727 C C . TRP A 1 93 ? -14.537 -2.073 11.651 1.00 94.56 93 TRP A C 1
ATOM 729 O O . TRP A 1 93 ? -13.486 -1.502 11.371 1.00 94.56 93 TRP A O 1
ATOM 739 N N . SER A 1 94 ? -15.344 -2.590 10.720 1.00 94.56 94 SER A N 1
ATOM 740 C CA . SER A 1 94 ? -15.018 -2.570 9.287 1.00 94.56 94 SER A CA 1
ATOM 741 C C . SER A 1 94 ? -14.787 -1.147 8.769 1.00 94.56 94 SER A C 1
ATOM 743 O O . SER A 1 94 ? -13.774 -0.877 8.145 1.00 94.56 94 SER A O 1
ATOM 745 N N . GLU A 1 95 ? -15.646 -0.196 9.141 1.00 95.38 95 GLU A N 1
ATOM 746 C CA . GLU A 1 95 ? -15.514 1.219 8.767 1.00 95.38 95 GLU A CA 1
ATOM 747 C C . GLU A 1 95 ? -14.270 1.896 9.358 1.00 95.38 95 GLU A C 1
ATOM 749 O O . GLU A 1 95 ? -13.737 2.856 8.793 1.00 95.38 95 GLU A O 1
ATOM 754 N N . ILE A 1 96 ? -13.834 1.470 10.543 1.00 95.50 96 ILE A N 1
ATOM 755 C CA . ILE A 1 96 ? -12.603 1.961 11.169 1.00 95.50 96 ILE A CA 1
ATOM 756 C C . ILE A 1 96 ? -11.395 1.384 10.435 1.00 95.50 96 ILE A C 1
ATOM 758 O O . ILE A 1 96 ? -10.479 2.138 10.109 1.00 95.50 96 ILE A O 1
ATOM 762 N N . TYR A 1 97 ? -11.412 0.075 10.181 1.00 94.81 97 TYR A N 1
ATOM 763 C CA . TYR A 1 97 ? -10.359 -0.654 9.487 1.00 94.81 97 TYR A CA 1
ATOM 764 C C . TYR A 1 97 ? -10.162 -0.118 8.068 1.00 94.81 97 TYR A C 1
ATOM 766 O O . TYR A 1 97 ? -9.067 0.336 7.749 1.00 94.81 97 TYR A O 1
ATOM 774 N N . ASP A 1 98 ? -11.224 -0.068 7.264 1.00 92.62 98 ASP A N 1
ATOM 775 C CA . ASP A 1 98 ? -11.171 0.398 5.876 1.00 92.62 98 ASP A CA 1
ATOM 776 C C . ASP A 1 98 ? -10.643 1.833 5.811 1.00 92.62 98 ASP A C 1
ATOM 778 O O . ASP A 1 98 ? -9.735 2.136 5.046 1.00 92.62 98 ASP A O 1
ATOM 782 N N . ASN A 1 99 ? -11.115 2.716 6.700 1.00 94.19 99 ASN A N 1
ATOM 783 C CA . ASN A 1 99 ? -10.631 4.093 6.731 1.00 94.19 99 ASN A CA 1
ATOM 784 C C . ASN A 1 99 ? -9.169 4.218 7.181 1.00 94.19 99 ASN A C 1
ATOM 786 O O . ASN A 1 99 ? -8.469 5.117 6.714 1.00 94.19 99 ASN A O 1
ATOM 790 N N . PHE A 1 100 ? -8.714 3.365 8.102 1.00 94.75 100 PHE A N 1
ATOM 791 C CA . PHE A 1 100 ? -7.307 3.320 8.491 1.00 94.75 100 PHE A CA 1
ATOM 792 C C . PHE A 1 100 ? -6.447 2.885 7.305 1.00 94.75 100 PHE A C 1
ATOM 794 O O . PHE A 1 100 ? -5.458 3.550 6.995 1.00 94.75 100 PHE A O 1
ATOM 801 N N . MET A 1 101 ? -6.856 1.810 6.625 1.00 93.50 101 MET A N 1
ATOM 802 C CA . MET A 1 101 ? -6.162 1.290 5.453 1.00 93.50 101 MET A CA 1
ATOM 803 C C . MET A 1 101 ? -6.119 2.341 4.346 1.00 93.50 101 MET A C 1
ATOM 805 O O . MET A 1 101 ? -5.038 2.667 3.875 1.00 93.50 101 MET A O 1
ATOM 809 N N . ASP A 1 102 ? -7.242 2.975 4.022 1.00 89.69 102 ASP A N 1
ATOM 810 C CA . ASP A 1 102 ? -7.313 4.028 3.006 1.00 89.69 102 ASP A CA 1
ATOM 811 C C . ASP A 1 102 ? -6.426 5.232 3.301 1.00 89.69 102 ASP A C 1
ATOM 813 O O . ASP A 1 102 ? -5.889 5.850 2.385 1.00 89.69 102 ASP A O 1
ATOM 817 N N . ARG A 1 103 ? -6.295 5.605 4.574 1.00 88.44 103 ARG A N 1
ATOM 818 C CA . ARG A 1 103 ? -5.605 6.837 4.951 1.00 88.44 103 ARG A CA 1
ATOM 819 C C . ARG A 1 103 ? -4.110 6.660 5.176 1.00 88.44 103 ARG A C 1
ATOM 821 O O . ARG A 1 103 ? -3.366 7.605 4.938 1.00 88.44 103 ARG A O 1
ATOM 828 N N . PHE A 1 104 ? -3.698 5.514 5.708 1.00 91.31 104 PHE A N 1
ATOM 829 C CA . PHE A 1 104 ? -2.323 5.295 6.160 1.00 91.31 104 PHE A CA 1
ATOM 830 C C . PHE A 1 104 ? -1.618 4.148 5.440 1.00 91.31 104 PHE A C 1
ATOM 832 O O . PHE A 1 104 ? -0.393 4.117 5.428 1.00 91.31 104 PHE A O 1
ATOM 839 N N . CYS A 1 105 ? -2.359 3.212 4.847 1.00 88.06 105 CYS A N 1
ATOM 840 C CA . CYS A 1 105 ? -1.785 2.051 4.165 1.00 88.06 105 CYS A CA 1
ATOM 841 C C . CYS A 1 105 ? -1.910 2.155 2.638 1.00 88.06 105 CYS A C 1
ATOM 843 O O . CYS A 1 105 ? -1.064 1.645 1.911 1.00 88.06 105 CYS A O 1
ATOM 845 N N . ASN A 1 106 ? -2.924 2.849 2.130 1.00 82.19 106 ASN A N 1
ATOM 846 C CA . ASN A 1 106 ? -3.112 3.054 0.704 1.00 82.19 106 ASN A CA 1
ATOM 847 C C . ASN A 1 106 ? -2.364 4.321 0.288 1.00 82.19 106 ASN A C 1
ATOM 849 O O . ASN A 1 106 ? -2.620 5.409 0.804 1.00 82.19 106 ASN A O 1
ATOM 853 N N . ARG A 1 107 ? -1.428 4.187 -0.657 1.00 69.56 107 ARG A N 1
ATOM 854 C CA . ARG A 1 107 ? -0.793 5.352 -1.280 1.00 69.56 107 ARG A CA 1
ATOM 855 C C . ARG A 1 107 ? -1.826 6.094 -2.105 1.00 69.56 107 ARG A C 1
ATOM 857 O O . ARG A 1 107 ? -2.595 5.487 -2.854 1.00 69.56 107 ARG A O 1
ATOM 864 N N . THR A 1 108 ? -1.815 7.417 -2.026 1.00 64.19 108 THR A N 1
ATOM 865 C CA . THR A 1 108 ? -2.627 8.208 -2.947 1.00 64.19 108 THR A CA 1
ATOM 866 C C . THR A 1 108 ? -2.119 8.006 -4.382 1.00 64.19 108 THR A C 1
ATOM 868 O O . THR A 1 108 ? -0.913 7.853 -4.591 1.00 64.19 108 THR A O 1
ATOM 871 N N . PRO A 1 109 ? -2.986 8.071 -5.411 1.00 58.56 109 PRO A N 1
ATOM 872 C CA . PRO A 1 109 ? -2.552 7.993 -6.811 1.00 58.56 109 PRO A CA 1
ATOM 873 C C . PRO A 1 109 ? -1.448 8.998 -7.158 1.00 58.56 109 PRO A C 1
ATOM 875 O O . PRO A 1 109 ? -0.594 8.738 -7.997 1.00 58.56 109 PRO A O 1
ATOM 878 N N . ARG A 1 110 ? -1.437 10.146 -6.475 1.00 59.09 110 ARG A N 1
ATOM 879 C CA . ARG A 1 110 ? -0.401 11.164 -6.627 1.00 59.09 110 ARG A CA 1
ATOM 880 C 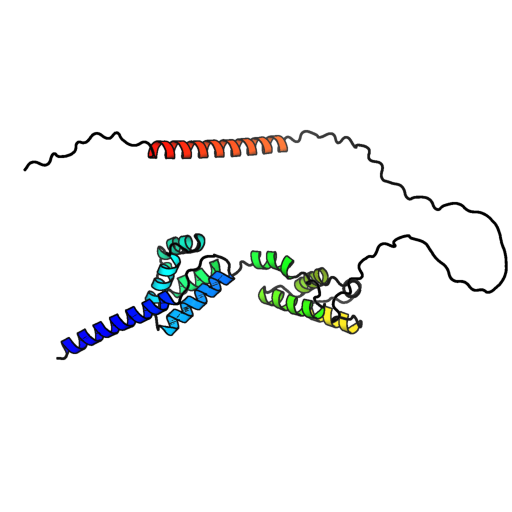C . ARG A 1 110 ? 0.951 10.704 -6.084 1.00 59.09 110 ARG A C 1
ATOM 882 O O . ARG A 1 110 ? 1.938 10.843 -6.788 1.00 59.09 110 ARG A O 1
ATOM 889 N N . GLU A 1 111 ? 0.994 10.121 -4.889 1.00 65.19 111 GLU A N 1
ATOM 890 C CA . GLU A 1 111 ? 2.227 9.551 -4.327 1.00 65.19 111 GLU A CA 1
ATOM 891 C C . GLU A 1 111 ? 2.726 8.360 -5.149 1.00 65.19 111 GLU A C 1
ATOM 893 O O . GLU A 1 111 ? 3.930 8.180 -5.295 1.00 65.19 111 GLU A O 1
ATOM 898 N N . LEU A 1 112 ? 1.824 7.561 -5.726 1.00 67.56 112 LEU A N 1
ATOM 899 C CA . LEU A 1 112 ? 2.199 6.493 -6.654 1.00 67.56 112 LEU A CA 1
ATOM 900 C C . LEU A 1 112 ? 2.876 7.052 -7.912 1.00 67.56 112 LEU A C 1
ATOM 902 O O . LEU A 1 112 ? 3.905 6.530 -8.322 1.00 67.56 112 LEU A O 1
ATOM 906 N N . VAL A 1 113 ? 2.356 8.139 -8.489 1.00 66.00 113 VAL A N 1
ATOM 907 C CA . VAL A 1 113 ? 2.940 8.792 -9.676 1.00 66.00 113 VAL A CA 1
ATOM 908 C C . VAL A 1 113 ? 4.230 9.557 -9.358 1.00 66.00 113 VAL A C 1
ATOM 910 O O . VAL A 1 113 ? 5.167 9.517 -10.155 1.00 66.00 113 VAL A O 1
ATOM 913 N N . ASP A 1 114 ? 4.304 10.241 -8.216 1.00 68.81 114 ASP A N 1
ATOM 914 C CA . ASP A 1 114 ? 5.506 10.973 -7.804 1.00 68.81 114 ASP A CA 1
ATOM 915 C C . ASP A 1 114 ? 6.664 9.987 -7.554 1.00 68.81 114 ASP A C 1
ATOM 917 O O . ASP A 1 114 ? 7.760 10.177 -8.086 1.00 68.81 114 ASP A O 1
ATOM 921 N N . ASN A 1 115 ? 6.392 8.868 -6.871 1.00 69.12 115 ASN A N 1
ATOM 922 C CA . ASN A 1 115 ? 7.370 7.793 -6.683 1.00 69.12 115 ASN A CA 1
ATOM 923 C C . ASN A 1 115 ? 7.654 7.020 -7.978 1.00 69.12 115 ASN A C 1
ATOM 925 O O . ASN A 1 115 ? 8.774 6.560 -8.168 1.00 69.12 115 ASN A O 1
ATOM 929 N N . LEU A 1 116 ? 6.697 6.915 -8.913 1.00 77.81 116 LEU A N 1
ATOM 930 C CA . LEU A 1 116 ? 6.895 6.213 -10.185 1.00 77.81 116 LEU A CA 1
ATOM 931 C C . LEU A 1 116 ? 8.097 6.765 -10.948 1.00 77.81 116 LEU A C 1
ATOM 933 O O . LEU A 1 116 ? 8.829 5.992 -11.552 1.00 77.81 116 LEU A O 1
ATOM 937 N N . PHE A 1 117 ? 8.341 8.075 -10.946 1.00 71.50 117 PHE A N 1
ATOM 938 C CA . PHE A 1 117 ? 9.501 8.619 -11.656 1.00 71.50 117 PHE A CA 1
ATOM 939 C C . PHE A 1 117 ? 10.835 8.263 -11.000 1.00 71.50 117 PHE A C 1
ATOM 941 O O . PHE A 1 117 ? 11.802 8.044 -11.728 1.00 71.50 117 PHE A O 1
ATOM 948 N N . GLU A 1 118 ? 10.886 8.184 -9.673 1.00 74.31 118 GLU A N 1
ATOM 949 C CA . GLU A 1 118 ? 12.084 7.771 -8.936 1.00 74.31 118 GLU A CA 1
ATOM 950 C C . GLU A 1 118 ? 12.309 6.259 -9.070 1.00 74.31 118 GLU A C 1
ATOM 952 O O . GLU A 1 118 ? 13.386 5.813 -9.469 1.00 74.31 118 GLU A O 1
ATOM 957 N N . ASP A 1 119 ? 11.256 5.474 -8.852 1.00 77.31 119 ASP A N 1
ATOM 958 C CA . ASP A 1 119 ? 11.284 4.016 -8.901 1.00 77.31 119 ASP A CA 1
ATOM 959 C C . ASP A 1 119 ? 11.407 3.483 -10.336 1.00 77.31 119 ASP A C 1
ATOM 961 O O . ASP A 1 119 ? 11.891 2.373 -10.548 1.00 77.31 119 ASP A O 1
ATOM 965 N N . SER A 1 120 ? 11.019 4.246 -11.361 1.00 82.88 120 SER A N 1
ATOM 966 C CA . SER A 1 120 ? 11.117 3.810 -12.762 1.00 82.88 120 SER A CA 1
ATOM 967 C C . SER A 1 120 ? 12.495 3.984 -13.386 1.00 82.88 120 SER A C 1
ATOM 969 O O . SER A 1 120 ? 12.699 3.543 -14.522 1.00 82.88 120 SER A O 1
ATOM 971 N N . GLU A 1 121 ? 13.460 4.596 -12.700 1.00 85.31 121 GLU A N 1
ATOM 972 C CA . GLU A 1 121 ? 14.824 4.642 -13.213 1.00 85.31 121 GLU A CA 1
ATOM 973 C C . GLU A 1 121 ? 15.491 3.268 -13.093 1.00 85.31 121 GLU A C 1
ATOM 975 O O . GLU A 1 121 ? 15.310 2.531 -12.120 1.00 85.31 121 GLU A O 1
ATOM 980 N N . ARG A 1 122 ? 16.283 2.894 -14.102 1.00 89.00 122 ARG A N 1
ATOM 981 C CA . ARG A 1 122 ? 17.097 1.680 -14.032 1.00 89.00 122 ARG A CA 1
ATOM 982 C C . ARG A 1 122 ? 18.190 1.849 -12.981 1.00 89.00 122 ARG A C 1
ATOM 984 O O . ARG A 1 122 ? 18.964 2.807 -13.045 1.00 89.00 122 ARG A O 1
ATOM 991 N N . LEU A 1 123 ? 18.272 0.892 -12.060 1.00 86.81 123 LEU A N 1
ATOM 992 C CA . LEU A 1 123 ? 19.224 0.921 -10.954 1.00 86.81 123 LEU A CA 1
ATOM 993 C C . LEU A 1 123 ? 20.657 0.695 -11.453 1.00 86.81 123 LEU A C 1
ATOM 995 O O . LEU A 1 123 ? 20.903 0.091 -12.505 1.00 86.81 123 LEU A O 1
ATOM 999 N N . GLU A 1 124 ? 21.632 1.163 -10.679 1.00 83.38 124 GLU A N 1
ATOM 1000 C CA . GLU A 1 124 ? 23.041 0.919 -10.978 1.00 83.38 124 GLU A CA 1
ATOM 1001 C C . GLU A 1 124 ? 23.353 -0.587 -10.932 1.00 83.38 124 GLU A C 1
ATOM 1003 O O . GLU A 1 124 ? 22.966 -1.295 -10.007 1.00 83.38 124 GLU A O 1
ATOM 1008 N N . GLY A 1 125 ? 24.020 -1.102 -11.970 1.00 82.94 125 GLY A N 1
ATOM 1009 C CA . GLY A 1 125 ? 24.311 -2.535 -12.103 1.00 82.94 125 GLY A CA 1
ATOM 1010 C C . GLY A 1 125 ? 23.130 -3.405 -12.559 1.00 82.94 125 GLY A C 1
ATOM 1011 O O . GLY A 1 125 ? 23.338 -4.571 -12.889 1.00 82.94 125 GLY A O 1
ATOM 1012 N N . GLU A 1 126 ? 21.914 -2.863 -12.658 1.00 88.31 126 GLU A N 1
ATOM 1013 C CA . GLU A 1 126 ? 20.742 -3.601 -13.133 1.00 88.31 126 GLU A CA 1
ATOM 1014 C C . GLU A 1 126 ? 20.839 -3.868 -14.645 1.00 88.31 126 GLU A C 1
ATOM 1016 O O . GLU A 1 126 ? 21.205 -2.988 -15.438 1.00 88.31 126 GLU A O 1
ATOM 1021 N N . SER A 1 127 ? 20.521 -5.098 -15.059 1.00 90.00 127 SER A N 1
ATOM 1022 C CA . SER A 1 127 ? 20.442 -5.470 -16.473 1.00 90.00 127 SER A CA 1
ATOM 1023 C C . SER A 1 127 ? 19.159 -4.914 -17.102 1.00 90.00 127 SER A C 1
ATOM 1025 O O . SER A 1 127 ? 18.162 -4.698 -16.414 1.00 90.00 127 SER A O 1
ATOM 1027 N N . VAL A 1 128 ? 19.134 -4.702 -18.421 1.00 90.75 128 VAL A N 1
ATOM 1028 C CA . VAL A 1 128 ? 17.933 -4.174 -19.106 1.00 90.75 128 VAL A CA 1
ATOM 1029 C C . VAL A 1 128 ? 16.740 -5.122 -18.934 1.00 90.75 128 VAL A C 1
ATOM 1031 O O . VAL A 1 128 ? 15.596 -4.683 -18.852 1.00 90.75 128 VAL A O 1
ATOM 1034 N N . LYS A 1 129 ? 17.000 -6.431 -18.839 1.00 91.25 129 LYS A N 1
ATOM 1035 C CA . LYS A 1 129 ? 15.963 -7.434 -18.586 1.00 91.25 129 LYS A CA 1
ATOM 1036 C C . LYS A 1 129 ? 15.397 -7.357 -17.168 1.00 91.25 129 LYS A C 1
ATOM 1038 O O . LYS A 1 129 ? 14.180 -7.412 -17.029 1.00 91.25 129 LYS A O 1
ATOM 1043 N N . ALA A 1 130 ? 16.254 -7.244 -16.152 1.00 91.00 130 ALA A N 1
ATOM 1044 C CA . ALA A 1 130 ? 15.815 -7.100 -14.763 1.00 91.00 130 ALA A CA 1
ATOM 1045 C C . ALA A 1 130 ? 15.009 -5.806 -14.583 1.00 91.00 130 ALA A C 1
ATOM 1047 O O . ALA A 1 130 ? 13.900 -5.843 -14.056 1.00 91.00 130 ALA A O 1
ATOM 1048 N N . TYR A 1 131 ? 15.509 -4.717 -15.169 1.00 93.25 131 TYR A N 1
ATOM 1049 C CA . TYR A 1 131 ? 14.829 -3.431 -15.215 1.00 93.25 131 TYR A CA 1
ATOM 1050 C C . TYR A 1 131 ? 13.431 -3.520 -15.834 1.00 93.25 131 TYR A C 1
ATOM 1052 O O . TYR A 1 131 ? 12.467 -3.057 -15.236 1.00 93.25 131 TYR A O 1
ATOM 1060 N N . ALA A 1 132 ? 13.297 -4.155 -17.004 1.00 93.31 132 ALA A N 1
ATOM 1061 C CA . ALA A 1 132 ? 12.006 -4.297 -17.677 1.00 93.31 132 ALA A CA 1
ATOM 1062 C C . ALA A 1 132 ? 10.973 -5.058 -16.827 1.00 93.31 132 ALA A C 1
ATOM 1064 O O . ALA A 1 132 ? 9.806 -4.685 -16.813 1.00 93.31 132 ALA A O 1
ATOM 1065 N N . ILE A 1 133 ? 11.400 -6.113 -16.122 1.00 92.69 133 ILE A N 1
ATOM 1066 C CA . ILE A 1 133 ? 10.524 -6.906 -15.246 1.00 92.69 133 ILE A CA 1
ATOM 1067 C C . ILE A 1 133 ? 10.082 -6.072 -14.043 1.00 92.69 133 ILE A C 1
ATOM 1069 O O . ILE A 1 133 ? 8.894 -6.021 -13.737 1.00 92.69 133 ILE A O 1
ATOM 1073 N N . ARG A 1 134 ? 11.031 -5.400 -13.382 1.00 92.62 134 ARG A N 1
ATOM 1074 C CA . ARG A 1 134 ? 10.745 -4.554 -12.221 1.00 92.62 134 ARG A CA 1
ATOM 1075 C C . ARG A 1 134 ? 9.820 -3.399 -12.588 1.00 92.62 134 ARG A C 1
ATOM 1077 O O . ARG A 1 134 ? 8.846 -3.164 -11.887 1.00 92.62 134 ARG A O 1
ATOM 1084 N N . LEU A 1 135 ? 10.094 -2.721 -13.702 1.00 92.44 135 LEU A N 1
ATOM 1085 C CA . LEU A 1 135 ? 9.255 -1.629 -14.179 1.00 92.44 135 LEU A CA 1
ATOM 1086 C C . LEU A 1 135 ? 7.842 -2.108 -14.525 1.00 92.44 135 LEU A C 1
ATOM 1088 O O . LEU A 1 135 ? 6.894 -1.442 -14.139 1.00 92.44 135 LEU A O 1
ATOM 1092 N N . GLN A 1 136 ? 7.688 -3.248 -15.208 1.00 92.25 136 GLN A N 1
ATOM 1093 C CA . GLN A 1 136 ? 6.357 -3.783 -15.513 1.00 92.25 136 GLN A CA 1
ATOM 1094 C C . GLN A 1 136 ? 5.561 -4.055 -14.231 1.00 92.25 136 GLN A C 1
ATOM 1096 O O . GLN A 1 136 ? 4.415 -3.643 -14.154 1.00 92.25 136 GLN A O 1
ATOM 1101 N N . SER A 1 137 ? 6.189 -4.641 -13.203 1.00 89.94 137 SER A N 1
ATOM 1102 C CA . SER A 1 137 ? 5.537 -4.851 -11.901 1.00 89.94 137 SER A CA 1
ATOM 1103 C C . SER A 1 137 ? 5.024 -3.542 -11.295 1.00 89.94 137 SER A C 1
ATOM 1105 O O . SER A 1 137 ? 3.887 -3.486 -10.855 1.00 89.94 137 SER A O 1
ATOM 1107 N N . ILE A 1 138 ? 5.836 -2.479 -11.318 1.00 87.62 138 ILE A N 1
ATOM 1108 C CA . ILE A 1 138 ? 5.444 -1.164 -10.782 1.00 87.62 138 ILE A CA 1
ATOM 1109 C C . ILE A 1 138 ? 4.274 -0.568 -11.579 1.00 87.62 138 ILE A C 1
ATOM 1111 O O . ILE A 1 138 ? 3.372 0.035 -11.005 1.00 87.62 138 ILE A O 1
ATOM 1115 N N . LEU A 1 139 ? 4.297 -0.698 -12.907 1.00 88.69 139 LEU A N 1
ATOM 1116 C CA . LEU A 1 139 ? 3.245 -0.162 -13.771 1.00 88.69 139 LEU A CA 1
ATOM 1117 C C . LEU A 1 139 ? 1.925 -0.922 -13.605 1.00 88.69 139 LEU A C 1
ATOM 1119 O O . LEU A 1 139 ? 0.878 -0.280 -13.590 1.00 88.69 139 LEU A O 1
ATOM 1123 N N . ASP A 1 140 ? 1.989 -2.245 -13.439 1.00 87.31 140 ASP A N 1
ATOM 1124 C CA . ASP A 1 140 ? 0.827 -3.100 -13.181 1.00 87.31 140 ASP A CA 1
ATOM 1125 C C . ASP A 1 140 ? 0.196 -2.767 -11.817 1.00 87.31 140 ASP A C 1
ATOM 1127 O O . ASP A 1 140 ? -1.025 -2.659 -11.714 1.00 87.31 140 ASP A O 1
ATOM 1131 N N . ASP A 1 141 ? 1.015 -2.523 -10.787 1.00 83.56 141 ASP A N 1
ATOM 1132 C CA . ASP A 1 141 ? 0.549 -2.161 -9.439 1.00 83.56 141 ASP A CA 1
ATOM 1133 C C . ASP A 1 141 ? -0.179 -0.800 -9.401 1.00 83.56 141 ASP A C 1
ATOM 1135 O O . ASP A 1 141 ? -1.028 -0.568 -8.539 1.00 83.56 141 ASP A O 1
ATOM 1139 N N . ILE A 1 142 ? 0.149 0.110 -10.327 1.00 82.44 142 ILE A N 1
ATOM 1140 C CA . ILE A 1 142 ? -0.390 1.483 -10.393 1.00 82.44 142 ILE A CA 1
ATOM 1141 C C . ILE A 1 142 ? -1.439 1.630 -11.521 1.00 82.44 142 ILE A C 1
ATOM 1143 O O . ILE A 1 142 ? -2.002 2.708 -11.706 1.00 82.44 142 ILE A O 1
ATOM 1147 N N . ASP A 1 143 ? -1.736 0.554 -12.259 1.00 83.75 143 ASP A N 1
ATOM 1148 C CA . ASP A 1 143 ? -2.649 0.534 -13.417 1.00 83.75 143 ASP A CA 1
ATOM 1149 C C . ASP A 1 143 ? -2.283 1.585 -14.488 1.00 83.75 143 ASP A C 1
ATOM 1151 O O . ASP A 1 143 ? -3.117 2.325 -15.021 1.00 83.75 143 ASP A O 1
ATOM 1155 N N . VAL A 1 144 ? -0.984 1.702 -14.789 1.00 83.88 144 VAL A N 1
ATOM 1156 C CA . VAL A 1 144 ? -0.486 2.628 -15.814 1.00 83.88 144 VAL A CA 1
ATOM 1157 C C . VAL A 1 144 ? -0.675 2.011 -17.204 1.00 83.88 144 VAL A C 1
ATOM 1159 O O . VAL A 1 144 ? -0.183 0.912 -17.455 1.00 83.88 144 VAL A O 1
ATOM 1162 N N . PRO A 1 145 ? -1.284 2.728 -18.167 1.00 86.50 145 PRO A N 1
ATOM 1163 C CA . PRO A 1 145 ? -1.461 2.214 -19.520 1.00 86.50 145 PRO A CA 1
ATOM 1164 C C . PRO A 1 145 ? -0.142 1.837 -20.215 1.00 86.50 145 PRO A C 1
ATOM 1166 O O . PRO A 1 145 ? 0.832 2.595 -20.172 1.00 86.50 145 PRO A O 1
ATOM 1169 N N . ASP A 1 146 ? -0.146 0.735 -20.972 1.00 89.81 146 ASP A N 1
ATOM 1170 C CA . ASP A 1 146 ? 1.051 0.178 -21.630 1.00 89.81 146 ASP A CA 1
ATOM 1171 C C . ASP A 1 146 ? 1.849 1.202 -22.455 1.00 89.81 146 ASP A C 1
ATOM 1173 O O . ASP A 1 146 ? 3.078 1.257 -22.386 1.00 89.81 146 ASP A O 1
ATOM 1177 N N . HIS A 1 147 ? 1.158 2.063 -23.208 1.00 87.88 147 HIS A N 1
ATOM 1178 C CA . HIS A 1 147 ? 1.793 3.088 -24.039 1.00 87.88 147 HIS A CA 1
ATOM 1179 C C . HIS A 1 147 ? 2.579 4.115 -23.207 1.00 87.88 147 HIS A C 1
ATOM 1181 O O . HIS A 1 147 ? 3.641 4.578 -23.626 1.00 87.88 147 HIS A O 1
ATOM 1187 N N . GLN A 1 148 ? 2.088 4.452 -22.013 1.00 87.56 148 GLN A N 1
ATOM 1188 C CA . GLN A 1 148 ? 2.786 5.320 -21.071 1.00 87.56 148 GLN A CA 1
ATOM 1189 C C . GLN A 1 148 ? 3.948 4.568 -20.411 1.00 87.56 148 GLN A C 1
ATOM 1191 O O . GLN A 1 148 ? 5.042 5.122 -20.281 1.00 87.56 148 GLN A O 1
ATOM 1196 N N . GLY A 1 149 ? 3.762 3.278 -20.118 1.00 90.31 149 GLY A N 1
ATOM 1197 C CA . GLY A 1 149 ? 4.828 2.371 -19.696 1.00 90.31 149 GLY A CA 1
ATOM 1198 C C . GLY A 1 149 ? 6.000 2.308 -20.680 1.00 90.31 149 GLY A C 1
ATOM 1199 O O . GLY A 1 149 ? 7.159 2.360 -20.270 1.00 90.31 149 GLY A O 1
ATOM 1200 N N . VAL A 1 150 ? 5.731 2.297 -21.991 1.00 92.69 150 VAL A N 1
ATOM 1201 C CA . VAL A 1 150 ? 6.766 2.352 -23.041 1.00 92.69 150 VAL A CA 1
ATOM 1202 C C . VAL A 1 150 ? 7.581 3.642 -22.968 1.00 92.69 150 VAL A C 1
ATOM 1204 O O . VAL A 1 150 ? 8.806 3.598 -23.098 1.00 92.69 150 VAL A O 1
ATOM 1207 N N . VAL A 1 151 ? 6.936 4.792 -22.754 1.00 90.25 151 VAL A N 1
ATOM 1208 C CA . VAL A 1 151 ? 7.629 6.086 -22.628 1.00 90.25 151 VAL A CA 1
ATOM 1209 C C . VAL A 1 151 ? 8.559 6.080 -21.416 1.00 90.25 151 VAL A C 1
ATOM 1211 O O . VAL A 1 151 ? 9.722 6.478 -21.524 1.00 90.25 151 VAL A O 1
ATOM 1214 N N . ILE A 1 152 ? 8.070 5.575 -20.284 1.00 91.06 152 ILE A N 1
ATOM 1215 C CA . ILE A 1 152 ? 8.836 5.467 -19.040 1.00 91.06 152 ILE A CA 1
ATOM 1216 C C . ILE A 1 152 ? 10.021 4.510 -19.221 1.00 91.06 152 ILE A C 1
ATOM 1218 O O . ILE A 1 152 ? 11.158 4.872 -18.914 1.00 91.06 152 ILE A O 1
ATOM 1222 N N . PHE A 1 153 ? 9.788 3.340 -19.822 1.00 92.38 153 PHE A N 1
ATOM 1223 C CA . PHE A 1 153 ? 10.834 2.369 -20.130 1.00 92.38 153 PHE A CA 1
ATOM 1224 C C . PHE A 1 153 ? 11.928 2.983 -21.007 1.00 92.38 153 PHE A C 1
ATOM 1226 O O . PHE A 1 153 ? 13.104 2.926 -20.652 1.00 92.38 153 PHE A O 1
ATOM 1233 N N . LYS A 1 154 ? 11.568 3.630 -22.125 1.00 91.06 154 LYS A N 1
ATOM 1234 C CA . LYS A 1 154 ? 12.542 4.271 -23.027 1.00 91.06 154 LYS A CA 1
ATOM 1235 C C . LYS A 1 154 ? 13.410 5.298 -22.296 1.00 91.06 154 LYS A C 1
ATOM 1237 O O . LYS A 1 154 ? 14.615 5.332 -22.528 1.00 91.06 154 LYS A O 1
ATOM 1242 N N . ARG A 1 155 ? 12.822 6.087 -21.390 1.00 88.88 155 ARG A N 1
ATOM 1243 C CA . ARG A 1 155 ? 13.543 7.080 -20.579 1.00 88.88 155 ARG A CA 1
ATOM 1244 C C . ARG A 1 155 ? 14.526 6.437 -19.594 1.00 88.88 155 ARG A C 1
ATOM 1246 O O . ARG A 1 155 ? 15.618 6.967 -19.403 1.00 88.88 155 ARG A O 1
ATOM 1253 N N . GLY A 1 156 ? 14.153 5.331 -18.952 1.00 88.62 156 GLY A N 1
ATOM 1254 C CA . GLY A 1 156 ? 14.970 4.708 -17.908 1.00 88.62 156 GLY A CA 1
ATOM 1255 C C . GLY A 1 156 ? 15.944 3.632 -18.396 1.00 88.62 156 GLY A C 1
ATOM 1256 O O . GLY A 1 156 ? 16.825 3.248 -17.632 1.00 88.62 156 GLY A O 1
ATOM 1257 N N . VAL A 1 157 ? 15.869 3.181 -19.657 1.00 89.00 157 VAL A N 1
ATOM 1258 C CA . VAL A 1 157 ? 16.721 2.104 -20.202 1.00 89.00 157 VAL A CA 1
ATOM 1259 C C . VAL A 1 157 ? 18.216 2.358 -20.027 1.00 89.00 157 VAL A C 1
ATOM 1261 O O . VAL A 1 157 ? 18.922 1.378 -19.820 1.00 89.00 157 VAL A O 1
ATOM 1264 N N . ARG A 1 158 ? 18.724 3.599 -20.098 1.00 84.81 158 ARG A N 1
ATOM 1265 C CA . ARG A 1 158 ? 20.133 3.973 -19.811 1.00 84.81 158 ARG A CA 1
ATOM 1266 C C . ARG A 1 158 ? 21.171 3.038 -20.451 1.00 84.81 158 ARG A C 1
ATOM 1268 O O . ARG A 1 158 ? 22.124 2.582 -19.808 1.00 84.81 158 ARG A O 1
ATOM 1275 N N . HIS A 1 159 ? 20.957 2.662 -21.710 1.00 87.00 159 HIS A N 1
ATOM 1276 C CA . HIS A 1 159 ? 21.812 1.731 -22.452 1.00 87.00 159 HIS A CA 1
ATOM 1277 C C . HIS A 1 159 ? 21.914 2.1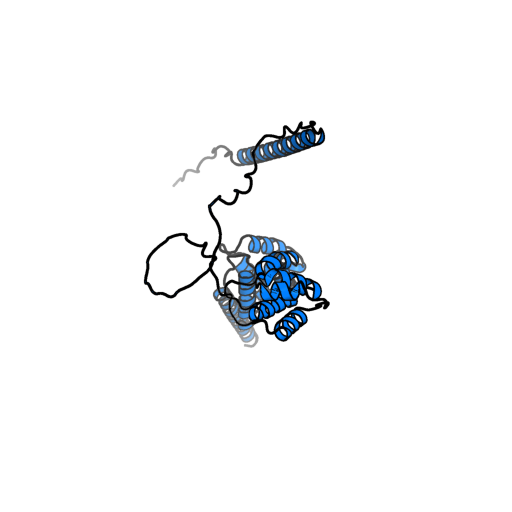57 -23.917 1.00 87.00 159 HIS A C 1
ATOM 1279 O O . HIS A 1 159 ? 21.005 1.903 -24.704 1.00 87.00 159 HIS A O 1
ATOM 1285 N N . ALA A 1 160 ? 23.066 2.708 -24.310 1.00 85.31 160 ALA A N 1
ATOM 1286 C CA . ALA A 1 160 ? 23.255 3.398 -25.592 1.00 85.31 160 ALA A CA 1
ATOM 1287 C C . ALA A 1 160 ? 22.764 2.621 -26.831 1.00 85.31 160 ALA A C 1
ATOM 1289 O O . ALA A 1 160 ? 22.102 3.176 -27.705 1.00 85.31 160 ALA A O 1
ATOM 1290 N N . ARG A 1 161 ? 23.051 1.312 -26.921 1.00 88.19 161 ARG A N 1
ATOM 1291 C CA . ARG A 1 161 ? 22.583 0.495 -28.061 1.00 88.19 161 ARG A CA 1
ATOM 1292 C C . ARG A 1 161 ? 21.079 0.224 -28.026 1.00 88.19 161 ARG A C 1
ATOM 1294 O O . ARG A 1 161 ? 20.482 0.031 -29.078 1.00 88.19 161 ARG A O 1
ATOM 1301 N N . ALA A 1 162 ? 20.497 0.140 -26.833 1.00 89.75 162 ALA A N 1
ATOM 1302 C CA . ALA A 1 162 ? 19.073 -0.123 -26.667 1.00 89.75 162 ALA A CA 1
ATOM 1303 C C . ALA A 1 162 ? 18.274 1.157 -26.918 1.00 89.75 162 ALA A C 1
ATOM 1305 O O . ALA A 1 162 ? 17.321 1.111 -27.681 1.00 89.75 162 ALA A O 1
ATOM 1306 N N . GLU A 1 163 ? 18.729 2.295 -26.391 1.00 90.69 163 GLU A N 1
ATOM 1307 C CA . GLU A 1 163 ? 18.177 3.628 -26.671 1.00 90.69 163 GLU A CA 1
ATOM 1308 C C . GLU A 1 163 ? 18.142 3.902 -28.173 1.00 90.69 163 GLU A C 1
ATOM 1310 O O . GLU A 1 163 ? 17.067 4.050 -28.745 1.00 90.69 163 GLU A O 1
ATOM 1315 N N . SER A 1 164 ? 19.294 3.806 -28.847 1.00 89.56 164 SER A N 1
ATOM 1316 C CA . SER A 1 164 ? 19.370 4.015 -30.296 1.00 89.56 164 SER A CA 1
ATOM 1317 C C . SER A 1 164 ? 18.452 3.065 -31.079 1.00 89.56 164 SER A C 1
ATOM 1319 O O . SER A 1 164 ? 17.859 3.458 -32.082 1.00 89.56 164 SER A O 1
ATOM 1321 N N . CYS A 1 165 ? 18.280 1.823 -30.619 1.00 90.94 165 CYS A N 1
ATOM 1322 C CA . CYS A 1 165 ? 17.370 0.868 -31.249 1.00 90.94 165 CYS A CA 1
ATOM 1323 C C . CYS A 1 165 ? 15.886 1.209 -31.033 1.00 90.94 165 CYS A C 1
ATOM 1325 O O . CYS A 1 165 ? 15.072 0.938 -31.913 1.00 90.94 165 CYS A O 1
ATOM 1327 N N . LEU A 1 166 ? 15.525 1.737 -29.864 1.00 91.75 166 LEU A N 1
ATOM 1328 C CA . LEU A 1 166 ? 14.148 2.080 -29.495 1.00 91.75 166 LEU A CA 1
ATOM 1329 C C . LEU A 1 166 ? 13.706 3.439 -30.054 1.00 91.75 166 LEU A C 1
ATOM 1331 O O . LEU A 1 166 ? 12.502 3.676 -30.179 1.00 91.75 166 LEU A O 1
ATOM 1335 N N . GLU A 1 167 ? 14.658 4.320 -30.360 1.00 88.62 167 GLU A N 1
ATOM 1336 C CA . GLU A 1 167 ? 14.429 5.613 -31.012 1.00 88.62 167 GLU A CA 1
ATOM 1337 C C . GLU A 1 167 ? 14.298 5.474 -32.531 1.00 88.62 167 GLU A C 1
ATOM 1339 O O . GLU A 1 167 ? 13.382 6.035 -33.118 1.00 88.62 167 GLU A O 1
ATOM 1344 N N . ASN A 1 168 ? 15.171 4.688 -33.172 1.00 86.94 168 ASN A N 1
ATOM 1345 C CA . ASN A 1 168 ? 15.244 4.582 -34.637 1.00 86.94 168 ASN A CA 1
ATOM 1346 C C . ASN A 1 168 ? 14.434 3.404 -35.204 1.00 86.94 168 ASN A C 1
ATOM 1348 O O . ASN A 1 168 ? 14.829 2.778 -36.188 1.00 86.94 168 ASN A O 1
ATOM 1352 N N . THR A 1 169 ? 13.343 3.030 -34.541 1.00 85.25 169 THR A N 1
ATOM 1353 C CA . THR A 1 169 ? 12.468 1.944 -34.990 1.00 85.25 169 THR A CA 1
ATOM 1354 C C . THR A 1 169 ? 11.214 2.516 -35.631 1.00 85.25 169 THR A C 1
ATOM 1356 O O . THR A 1 169 ? 10.488 3.266 -34.995 1.00 85.25 169 THR A O 1
ATOM 1359 N N . ASP A 1 170 ? 10.910 2.081 -36.853 1.00 79.81 170 ASP A N 1
ATOM 1360 C CA . ASP A 1 170 ? 9.669 2.448 -37.558 1.00 79.81 170 ASP A CA 1
ATOM 1361 C C . ASP A 1 170 ? 8.435 1.689 -37.033 1.00 79.81 170 ASP A C 1
ATOM 1363 O O . ASP A 1 170 ? 7.339 1.802 -37.574 1.00 79.81 170 ASP A O 1
ATOM 1367 N N . LYS A 1 171 ? 8.618 0.836 -36.018 1.00 82.06 171 LYS A N 1
ATOM 1368 C CA . LYS A 1 171 ? 7.542 0.053 -35.404 1.00 82.06 171 LYS A CA 1
ATOM 1369 C C . LYS A 1 171 ? 6.923 0.813 -34.244 1.00 82.06 171 LYS A C 1
ATOM 1371 O O . LYS A 1 171 ? 7.644 1.177 -33.314 1.00 82.06 171 LYS A O 1
ATOM 1376 N N . ASP A 1 172 ? 5.599 0.892 -34.242 1.00 84.12 172 ASP A N 1
ATOM 1377 C CA . ASP A 1 172 ? 4.834 1.304 -33.072 1.00 84.12 172 ASP A CA 1
ATOM 1378 C C . ASP A 1 172 ? 4.972 0.237 -31.982 1.00 84.12 172 ASP A C 1
ATOM 1380 O O . ASP A 1 172 ? 4.535 -0.906 -32.126 1.00 84.12 172 ASP A O 1
ATOM 1384 N N . LEU A 1 173 ? 5.673 0.595 -30.907 1.00 90.75 173 LEU A N 1
ATOM 1385 C CA . LEU A 1 173 ? 5.849 -0.257 -29.737 1.00 90.75 173 LEU A CA 1
ATOM 1386 C C . LEU A 1 173 ? 4.742 0.089 -28.744 1.00 90.75 173 LEU A C 1
ATOM 1388 O O . LEU A 1 173 ? 4.756 1.180 -28.177 1.00 90.75 173 LEU A O 1
ATOM 1392 N N . CYS A 1 174 ? 3.793 -0.827 -28.555 1.00 91.81 174 CYS A N 1
ATOM 1393 C CA . CYS A 1 174 ? 2.628 -0.597 -27.704 1.00 91.81 174 CYS A CA 1
ATOM 1394 C C . CYS A 1 174 ? 2.857 -1.019 -26.251 1.00 91.81 174 CYS A C 1
ATOM 1396 O O . CYS A 1 174 ? 2.184 -0.487 -25.382 1.00 91.81 174 CYS A O 1
ATOM 1398 N N . SER A 1 175 ? 3.810 -1.921 -25.991 1.00 94.12 175 SER A N 1
ATOM 1399 C CA . SER A 1 175 ? 4.112 -2.450 -24.655 1.00 94.12 175 SER A CA 1
ATOM 1400 C C . SER A 1 175 ? 5.619 -2.573 -24.379 1.00 94.12 175 SER A C 1
ATOM 1402 O O . SER A 1 175 ? 6.455 -2.597 -25.296 1.00 94.12 175 SER A O 1
ATOM 1404 N N . ILE A 1 176 ? 5.999 -2.718 -23.103 1.00 94.06 176 ILE A N 1
ATOM 1405 C CA . ILE A 1 176 ? 7.386 -3.047 -22.715 1.00 94.06 176 ILE A CA 1
ATOM 1406 C C . ILE A 1 176 ? 7.793 -4.409 -23.296 1.00 94.06 176 ILE A C 1
ATOM 1408 O O . ILE A 1 176 ? 8.936 -4.592 -23.728 1.00 94.06 176 ILE A O 1
ATOM 1412 N N . ALA A 1 177 ? 6.856 -5.356 -23.389 1.00 93.94 177 ALA A N 1
ATOM 1413 C CA . ALA A 1 177 ? 7.093 -6.651 -24.016 1.00 93.94 177 ALA A CA 1
ATOM 1414 C C . ALA A 1 177 ? 7.510 -6.511 -25.492 1.00 93.94 177 ALA A C 1
ATOM 1416 O O . ALA A 1 177 ? 8.459 -7.177 -25.925 1.00 93.94 177 ALA A O 1
ATOM 1417 N N . ASP A 1 178 ? 6.880 -5.602 -26.242 1.00 94.19 178 ASP A N 1
ATOM 1418 C CA . ASP A 1 178 ? 7.245 -5.304 -27.632 1.00 94.19 178 ASP A CA 1
ATOM 1419 C C . ASP A 1 178 ? 8.639 -4.687 -27.731 1.00 94.19 178 ASP A C 1
ATOM 1421 O O . ASP A 1 178 ? 9.449 -5.111 -28.565 1.00 94.19 178 ASP A O 1
ATOM 1425 N N . CYS A 1 179 ? 8.959 -3.747 -26.835 1.00 93.81 179 CYS A N 1
ATOM 1426 C CA . CYS A 1 179 ? 10.295 -3.162 -26.731 1.00 93.81 179 CYS A CA 1
ATOM 1427 C C . CYS A 1 179 ? 11.347 -4.257 -26.512 1.00 93.81 179 CYS A C 1
ATOM 1429 O O . CYS A 1 179 ? 12.323 -4.366 -27.257 1.00 93.81 179 CYS A O 1
ATOM 1431 N N . MET A 1 180 ? 11.119 -5.138 -25.539 1.00 94.50 180 MET A N 1
ATOM 1432 C CA . MET A 1 180 ? 12.030 -6.236 -25.218 1.00 94.50 180 MET A CA 1
ATOM 1433 C C . MET A 1 180 ? 12.152 -7.247 -26.362 1.00 94.50 180 MET A C 1
ATOM 1435 O O . MET A 1 180 ? 13.247 -7.745 -26.637 1.00 94.50 180 MET A O 1
ATOM 1439 N N . LYS A 1 181 ? 11.061 -7.540 -27.077 1.00 93.31 181 LYS A N 1
ATOM 1440 C CA . LYS A 1 181 ? 11.068 -8.405 -28.265 1.00 93.31 181 LYS A CA 1
ATOM 1441 C C . LYS A 1 181 ? 11.897 -7.797 -29.397 1.00 93.31 181 LYS A C 1
ATOM 1443 O O . LYS A 1 181 ? 12.681 -8.516 -30.024 1.00 93.31 181 LYS A O 1
ATOM 1448 N N . LEU A 1 182 ? 11.781 -6.490 -29.636 1.00 93.19 182 LEU A N 1
ATOM 1449 C CA . LEU A 1 182 ? 12.597 -5.775 -30.618 1.00 93.19 182 LEU A CA 1
ATOM 1450 C C . LEU A 1 182 ? 14.086 -5.852 -30.261 1.00 93.19 182 LEU A C 1
ATOM 1452 O O . LEU A 1 182 ? 14.894 -6.242 -31.106 1.00 93.19 182 LEU A O 1
ATOM 1456 N N . LEU A 1 183 ? 14.444 -5.547 -29.011 1.00 92.56 183 LEU A N 1
ATOM 1457 C CA . LEU A 1 183 ? 15.836 -5.563 -28.558 1.00 92.56 183 LEU A CA 1
ATOM 1458 C C . LEU A 1 183 ? 16.475 -6.955 -28.696 1.00 92.56 183 LEU A C 1
ATOM 1460 O O . LEU A 1 183 ? 17.611 -7.072 -29.162 1.00 92.56 183 LEU A O 1
ATOM 1464 N N . ARG A 1 184 ? 15.725 -8.017 -28.365 1.00 90.69 184 ARG A N 1
ATOM 1465 C CA . ARG A 1 184 ? 16.153 -9.413 -28.579 1.00 90.69 184 ARG A CA 1
ATOM 1466 C C . ARG A 1 184 ? 16.350 -9.727 -30.059 1.00 90.69 184 ARG A C 1
ATOM 1468 O O . ARG A 1 184 ? 17.370 -10.298 -30.427 1.00 90.69 184 AR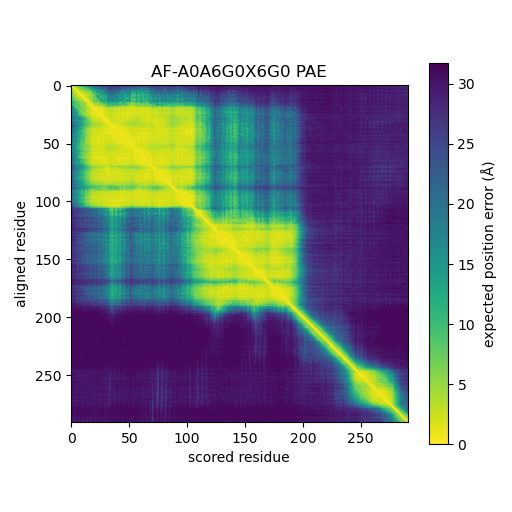G A O 1
ATOM 1475 N N . THR A 1 185 ? 15.414 -9.306 -30.913 1.00 91.12 185 THR A N 1
ATOM 1476 C CA . THR A 1 185 ? 15.497 -9.507 -32.374 1.00 91.12 185 THR A CA 1
ATOM 1477 C C . THR A 1 185 ? 16.736 -8.830 -32.968 1.00 91.12 185 THR A C 1
ATOM 1479 O O . THR A 1 185 ? 17.337 -9.337 -33.909 1.00 91.12 185 THR A O 1
ATOM 1482 N N . ARG A 1 186 ? 17.156 -7.696 -32.399 1.00 89.00 186 ARG A N 1
ATOM 1483 C CA . ARG A 1 186 ? 18.355 -6.949 -32.807 1.00 89.00 186 ARG A CA 1
ATOM 1484 C C . ARG A 1 186 ? 19.643 -7.424 -32.120 1.00 89.00 186 ARG A C 1
ATOM 1486 O O . ARG A 1 186 ? 20.674 -6.765 -32.259 1.00 89.00 186 ARG A O 1
ATOM 1493 N N . LEU A 1 187 ? 19.599 -8.555 -31.405 1.00 85.94 187 LEU A N 1
ATOM 1494 C CA . LEU A 1 187 ? 20.740 -9.169 -30.713 1.00 85.94 187 LEU A CA 1
ATOM 1495 C C . LEU A 1 187 ? 21.469 -8.184 -29.782 1.00 85.94 187 LEU A C 1
ATOM 1497 O O . LEU A 1 187 ? 22.703 -8.131 -29.710 1.00 85.94 187 LEU A O 1
ATOM 1501 N N . ILE A 1 188 ? 20.698 -7.353 -29.080 1.00 85.25 188 ILE A N 1
ATOM 1502 C CA . ILE A 1 188 ? 21.224 -6.489 -28.024 1.00 85.25 188 ILE A CA 1
ATOM 1503 C C . ILE A 1 188 ? 21.377 -7.346 -26.770 1.00 85.25 188 ILE A C 1
ATOM 1505 O O . ILE A 1 188 ? 20.476 -8.102 -26.415 1.00 85.25 188 ILE A O 1
ATOM 1509 N N . ARG A 1 189 ? 22.536 -7.261 -26.112 1.00 82.12 189 ARG A N 1
ATOM 1510 C CA . ARG A 1 189 ? 22.784 -7.990 -24.867 1.00 82.12 189 ARG A CA 1
ATOM 1511 C C . ARG A 1 189 ? 22.004 -7.319 -23.742 1.00 82.12 189 ARG A C 1
ATOM 1513 O O . ARG A 1 189 ? 22.265 -6.163 -23.436 1.00 82.12 189 ARG A O 1
ATOM 1520 N N . LEU A 1 190 ? 21.025 -8.028 -23.187 1.00 81.75 190 LEU A N 1
ATOM 1521 C CA . LEU A 1 190 ? 20.107 -7.500 -22.169 1.00 81.75 190 LEU A CA 1
ATOM 1522 C C . LEU A 1 190 ? 20.472 -7.926 -20.750 1.00 81.75 190 LEU A C 1
ATOM 1524 O O . LEU A 1 190 ? 19.944 -7.343 -19.806 1.00 81.75 190 LEU A O 1
ATOM 1528 N N . ASP A 1 191 ? 21.337 -8.933 -20.629 1.00 78.62 191 ASP A N 1
ATOM 1529 C CA . ASP A 1 191 ? 21.735 -9.547 -19.362 1.00 78.62 191 ASP A CA 1
ATOM 1530 C C . ASP A 1 191 ? 23.067 -8.991 -18.828 1.00 78.62 191 ASP A C 1
ATOM 1532 O O . ASP A 1 191 ? 23.348 -9.133 -17.642 1.00 78.62 191 ASP A O 1
ATOM 1536 N N . ASP A 1 192 ? 23.861 -8.318 -19.673 1.00 65.44 192 ASP A N 1
ATOM 1537 C CA . ASP A 1 192 ? 25.126 -7.716 -19.249 1.00 65.44 192 ASP A CA 1
ATOM 1538 C C . ASP A 1 192 ? 24.836 -6.449 -18.409 1.00 65.44 192 ASP A C 1
ATOM 1540 O O . ASP A 1 192 ? 24.149 -5.539 -18.896 1.00 65.44 192 ASP A O 1
ATOM 1544 N N . PRO A 1 193 ? 25.351 -6.338 -17.168 1.00 61.34 193 PRO A N 1
ATOM 1545 C CA . PRO A 1 193 ? 25.342 -5.075 -16.440 1.00 61.34 193 PRO A CA 1
ATOM 1546 C C . PRO A 1 193 ? 26.138 -4.027 -17.236 1.00 61.34 193 PRO A C 1
ATOM 1548 O O . PRO A 1 193 ? 27.035 -4.382 -18.012 1.00 61.34 193 PRO A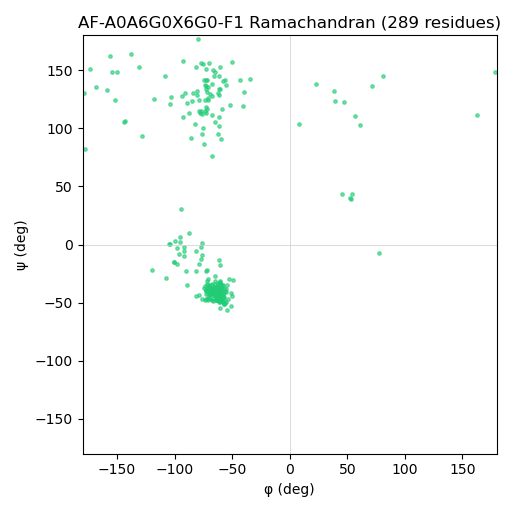 O 1
ATOM 1551 N N . PRO A 1 194 ? 25.826 -2.727 -17.092 1.00 57.41 194 PRO A N 1
ATOM 1552 C CA . PRO A 1 194 ? 26.505 -1.696 -17.857 1.00 57.41 194 PRO A CA 1
ATOM 1553 C C . PRO A 1 194 ? 28.000 -1.766 -17.545 1.00 57.41 194 PRO A C 1
ATOM 1555 O O . PRO A 1 194 ? 28.420 -1.549 -16.411 1.00 57.41 194 PRO A O 1
ATOM 1558 N N . VAL A 1 195 ? 28.817 -2.068 -18.555 1.00 52.59 195 VAL A N 1
ATOM 1559 C CA . VAL A 1 195 ? 30.260 -1.885 -18.434 1.00 52.59 195 VAL A CA 1
ATOM 1560 C C . VAL A 1 195 ? 30.469 -0.385 -18.291 1.00 52.59 195 VAL A C 1
ATOM 1562 O O . VAL A 1 195 ? 30.341 0.353 -19.272 1.00 52.59 195 VAL A O 1
ATOM 1565 N N . TYR A 1 196 ? 30.779 0.076 -17.079 1.00 46.03 196 TYR A N 1
ATOM 1566 C CA . TYR A 1 196 ? 31.340 1.403 -16.877 1.00 46.03 196 TYR A CA 1
ATOM 1567 C C . TYR A 1 196 ? 32.658 1.458 -17.652 1.00 46.03 196 TYR A C 1
ATOM 1569 O O . TYR A 1 196 ? 33.728 1.120 -17.156 1.00 46.03 196 TYR A O 1
ATOM 1577 N N . ARG A 1 197 ? 32.600 1.893 -18.912 1.00 43.22 197 ARG A N 1
ATOM 1578 C CA . ARG A 1 197 ? 33.740 2.582 -19.499 1.00 43.22 197 ARG A CA 1
ATOM 1579 C C . ARG A 1 197 ? 33.735 3.958 -18.874 1.00 43.22 197 ARG A C 1
ATOM 1581 O O . ARG A 1 197 ? 33.142 4.893 -19.407 1.00 43.22 197 ARG A O 1
ATOM 1588 N N . GLU A 1 198 ? 34.367 4.044 -17.711 1.00 39.97 198 GLU A N 1
ATOM 1589 C CA . GLU A 1 198 ? 34.860 5.299 -17.181 1.00 39.97 198 GLU A CA 1
ATOM 1590 C C . GLU A 1 198 ? 35.457 6.077 -18.355 1.00 39.97 198 GLU A C 1
ATOM 1592 O O . GLU A 1 198 ? 36.324 5.569 -19.076 1.00 39.97 198 GLU A O 1
ATOM 1597 N N . ARG A 1 199 ? 34.906 7.263 -18.641 1.00 41.03 199 ARG A N 1
ATOM 1598 C CA . ARG A 1 199 ? 35.456 8.165 -19.654 1.00 41.03 199 ARG A CA 1
ATOM 1599 C C . ARG A 1 199 ? 36.806 8.650 -19.132 1.00 41.03 199 ARG A C 1
ATOM 1601 O O . ARG A 1 199 ? 36.932 9.780 -18.669 1.00 41.03 199 ARG A O 1
ATOM 1608 N N . MET A 1 200 ? 37.820 7.795 -19.207 1.00 34.44 200 MET A N 1
ATOM 1609 C CA . MET A 1 200 ? 39.215 8.169 -19.079 1.00 34.44 200 MET A CA 1
ATOM 1610 C C . MET A 1 200 ? 39.510 9.119 -20.236 1.00 34.44 200 MET A C 1
ATOM 1612 O O . MET A 1 200 ? 39.755 8.730 -21.377 1.00 34.44 200 MET A O 1
ATOM 1616 N N . ARG A 1 201 ? 39.399 10.408 -19.918 1.00 38.00 201 ARG A N 1
ATOM 1617 C CA . ARG A 1 201 ? 39.984 11.533 -20.640 1.00 38.00 201 ARG A CA 1
ATOM 1618 C C . ARG A 1 201 ? 41.395 11.116 -21.092 1.00 38.00 201 ARG A C 1
ATOM 1620 O O . ARG A 1 201 ? 42.130 10.602 -20.247 1.00 38.00 201 ARG A O 1
ATOM 1627 N N . PRO A 1 202 ? 41.807 11.309 -22.360 1.00 34.81 202 PRO A N 1
ATOM 1628 C CA . PRO A 1 202 ? 43.150 10.930 -22.774 1.00 34.81 202 PRO A CA 1
ATOM 1629 C C . PRO A 1 202 ? 44.140 11.745 -21.944 1.00 34.81 202 PRO A C 1
ATOM 1631 O O . PRO A 1 202 ? 44.224 12.968 -22.076 1.00 34.81 202 PRO A O 1
ATOM 1634 N N . ARG A 1 203 ? 44.844 11.085 -21.025 1.00 33.72 203 ARG A N 1
ATOM 1635 C CA . ARG A 1 203 ? 45.928 11.700 -20.272 1.00 33.72 203 ARG A CA 1
ATOM 1636 C C . ARG A 1 203 ? 47.116 11.768 -21.220 1.00 33.72 203 ARG A C 1
ATOM 1638 O O . ARG A 1 203 ? 47.838 10.792 -21.386 1.00 33.72 203 ARG A O 1
ATOM 1645 N N . SER A 1 204 ? 47.275 12.915 -21.874 1.00 39.25 204 SER A N 1
ATOM 1646 C CA . SER A 1 204 ? 48.521 13.270 -22.547 1.00 39.25 204 SER A CA 1
ATOM 1647 C C . SER A 1 204 ? 49.679 13.112 -21.561 1.00 39.25 204 SER A C 1
ATOM 1649 O O . SER A 1 204 ? 49.696 13.747 -20.506 1.00 39.25 204 SER A O 1
ATOM 1651 N N . GLY A 1 205 ? 50.621 12.241 -21.911 1.00 31.67 205 GLY A N 1
ATOM 1652 C CA . GLY A 1 205 ? 51.822 11.940 -21.144 1.00 31.67 205 GLY A CA 1
ATOM 1653 C C . GLY A 1 205 ? 52.692 10.929 -21.889 1.00 31.67 205 GLY A C 1
ATOM 1654 O O . GLY A 1 205 ? 52.609 9.735 -21.632 1.00 31.67 205 GLY A O 1
ATOM 1655 N N . SER A 1 206 ? 53.488 11.422 -22.841 1.00 36.53 206 SER A N 1
ATOM 1656 C CA . SER A 1 206 ? 54.681 10.768 -23.417 1.00 36.53 206 SER A CA 1
ATOM 1657 C C . SER A 1 206 ? 55.623 10.281 -22.293 1.00 36.53 206 SER A C 1
ATOM 1659 O O . SER A 1 206 ? 55.588 10.856 -21.211 1.00 36.53 206 SER A O 1
ATOM 1661 N N . ALA A 1 207 ? 56.532 9.307 -22.395 1.00 35.12 207 ALA A N 1
ATOM 1662 C CA . ALA A 1 207 ? 57.160 8.487 -23.439 1.00 35.12 207 ALA A CA 1
ATOM 1663 C C . ALA A 1 207 ? 57.649 7.181 -22.732 1.00 35.12 207 ALA A C 1
ATOM 1665 O O . ALA A 1 207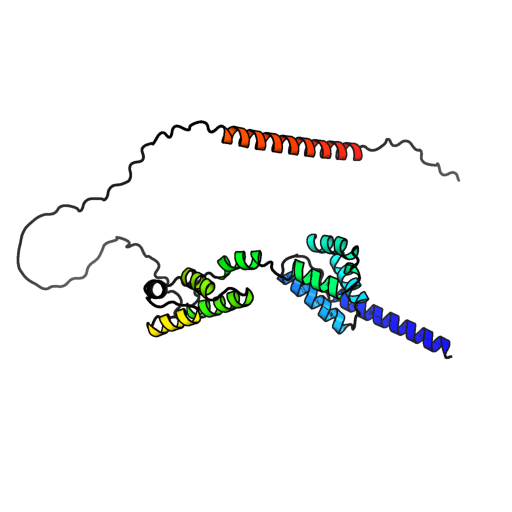 ? 57.715 7.156 -21.507 1.00 35.12 207 ALA A O 1
ATOM 1666 N N . SER A 1 208 ? 57.953 6.050 -23.378 1.00 30.20 208 SER A N 1
ATOM 1667 C CA . SER A 1 208 ? 59.230 5.814 -24.067 1.00 30.20 208 SER A CA 1
ATOM 1668 C C . SER A 1 208 ? 59.274 4.431 -24.741 1.00 30.20 208 SER A C 1
ATOM 1670 O O . SER A 1 208 ? 58.978 3.416 -24.121 1.00 30.20 208 SER A O 1
ATOM 1672 N N . THR A 1 209 ? 59.672 4.466 -26.016 1.00 33.66 209 THR A N 1
ATOM 1673 C CA . THR A 1 209 ? 60.598 3.590 -26.767 1.00 33.66 209 THR A CA 1
ATOM 1674 C C . THR A 1 209 ? 60.645 2.066 -26.566 1.00 33.66 209 THR A C 1
ATOM 1676 O O . THR A 1 209 ? 61.106 1.548 -25.556 1.00 33.66 209 THR A O 1
ATOM 1679 N N . THR A 1 210 ? 60.456 1.345 -27.679 1.00 32.81 210 THR A N 1
ATOM 1680 C CA . THR A 1 210 ? 61.491 0.446 -28.238 1.00 32.81 210 THR A CA 1
ATOM 1681 C C . THR A 1 210 ? 61.296 0.252 -29.746 1.00 32.81 210 THR A C 1
ATOM 1683 O O . THR A 1 210 ? 60.203 0.390 -30.284 1.00 32.81 210 THR A O 1
ATOM 1686 N N . LEU A 1 211 ? 62.428 0.065 -30.418 1.00 31.33 211 LEU A N 1
ATOM 1687 C CA . LEU A 1 211 ? 62.700 0.205 -31.849 1.00 31.33 211 LEU A CA 1
ATOM 1688 C C . LEU A 1 211 ? 62.271 -1.034 -32.655 1.00 31.33 211 LEU A C 1
ATOM 1690 O O . LEU A 1 211 ? 62.364 -2.142 -32.138 1.00 31.33 211 LEU A O 1
ATOM 1694 N N . THR A 1 212 ? 61.941 -0.866 -33.945 1.00 28.42 212 THR A N 1
ATOM 1695 C CA . THR A 1 212 ? 62.714 -1.378 -35.113 1.00 28.42 212 THR A CA 1
ATOM 1696 C C . THR A 1 212 ? 61.895 -1.414 -36.424 1.00 28.42 212 THR A C 1
ATOM 1698 O O . THR A 1 212 ? 60.970 -2.195 -36.587 1.00 28.42 212 THR A O 1
ATOM 1701 N N . SER A 1 213 ? 62.296 -0.534 -37.355 1.00 30.02 213 SER A N 1
ATOM 1702 C CA . SER A 1 213 ? 62.619 -0.778 -38.780 1.00 30.02 213 SER A CA 1
ATOM 1703 C C . SER A 1 213 ? 61.655 -1.611 -39.654 1.00 30.02 213 SER A C 1
ATOM 1705 O O . SER A 1 213 ? 61.506 -2.809 -39.458 1.00 30.02 213 SER A O 1
ATOM 1707 N N . SER A 1 214 ? 61.127 -1.092 -40.775 1.00 31.81 214 SER A N 1
ATOM 1708 C CA . SER A 1 214 ? 61.911 -0.892 -42.013 1.00 31.81 214 SER A CA 1
ATOM 1709 C C . SER A 1 214 ? 61.188 -0.027 -43.073 1.00 31.81 214 SER A C 1
ATOM 1711 O O . SER A 1 214 ? 60.008 -0.233 -43.323 1.00 31.81 214 SER A O 1
ATOM 1713 N N . ARG A 1 215 ? 61.950 0.915 -43.673 1.00 30.27 215 ARG A N 1
ATOM 1714 C CA . ARG A 1 215 ? 62.078 1.328 -45.106 1.00 30.27 215 ARG A CA 1
ATOM 1715 C C . ARG A 1 215 ? 60.904 1.021 -46.076 1.00 30.27 215 ARG A C 1
ATOM 1717 O O . ARG A 1 215 ? 60.446 -0.106 -46.112 1.00 30.27 215 ARG A O 1
ATOM 1724 N N . SER A 1 216 ? 60.464 1.884 -47.007 1.00 29.12 216 SER A N 1
ATOM 1725 C CA . SER A 1 216 ? 61.074 3.073 -47.640 1.00 29.12 216 SER A CA 1
ATOM 1726 C C . SER A 1 216 ? 60.141 3.713 -48.702 1.00 29.12 216 SER A C 1
ATOM 1728 O O . SER A 1 216 ? 59.507 2.965 -49.438 1.00 29.12 216 SER A O 1
ATOM 1730 N N . ASN A 1 217 ? 60.250 5.050 -48.854 1.00 27.39 217 ASN A N 1
ATOM 1731 C CA . ASN A 1 217 ? 60.097 5.905 -50.065 1.00 27.39 217 ASN A CA 1
ATOM 1732 C C . ASN A 1 217 ? 58.668 6.111 -50.647 1.00 27.39 217 ASN A C 1
ATOM 1734 O O . ASN A 1 217 ? 57.921 5.156 -50.769 1.00 27.39 217 ASN A O 1
ATOM 1738 N N . LEU A 1 218 ? 58.189 7.299 -51.059 1.00 29.72 218 LEU A N 1
ATOM 1739 C CA . LEU A 1 218 ? 58.798 8.546 -51.560 1.00 29.72 218 LEU A CA 1
ATOM 1740 C C . LEU A 1 218 ? 57.942 9.797 -51.201 1.00 29.72 218 LEU A C 1
ATOM 1742 O O . LEU A 1 218 ? 56.722 9.696 -51.172 1.00 29.72 218 LEU A O 1
ATOM 1746 N N . SER A 1 219 ? 58.634 10.935 -51.004 1.00 31.23 219 SER A N 1
ATOM 1747 C CA . SER A 1 219 ? 58.349 12.350 -51.385 1.00 31.23 219 SER A CA 1
ATOM 1748 C C . SER A 1 219 ? 56.902 12.895 -51.299 1.00 31.23 219 SER A C 1
ATOM 1750 O O . SER A 1 219 ? 55.996 12.328 -51.885 1.00 31.23 219 SER A O 1
ATOM 1752 N N . ASP A 1 220 ? 56.595 14.059 -50.710 1.00 29.47 220 ASP A N 1
ATOM 1753 C CA . ASP A 1 220 ? 57.192 15.368 -51.012 1.00 29.47 220 ASP A CA 1
ATOM 1754 C C . ASP A 1 220 ? 56.706 16.479 -50.028 1.00 29.47 220 ASP A C 1
ATOM 1756 O O . ASP A 1 220 ? 55.576 16.444 -49.547 1.00 29.47 220 ASP A O 1
ATOM 1760 N N . ARG A 1 221 ? 57.569 17.485 -49.805 1.00 32.62 221 ARG A N 1
ATOM 1761 C CA . ARG A 1 221 ? 57.334 18.880 -49.336 1.00 32.62 221 ARG A CA 1
ATOM 1762 C C . ARG A 1 221 ? 56.702 19.241 -47.961 1.00 32.62 221 ARG A C 1
ATOM 1764 O O . ARG A 1 221 ? 55.499 19.364 -47.793 1.00 32.62 221 ARG A O 1
ATOM 1771 N N . SER A 1 222 ? 57.606 19.647 -47.059 1.00 32.62 222 SER A N 1
ATOM 1772 C CA . SER A 1 222 ? 57.715 20.959 -46.368 1.00 32.62 222 SER A CA 1
ATOM 1773 C C . SER A 1 222 ? 56.580 21.579 -45.513 1.00 32.62 222 SER A C 1
ATOM 1775 O O . SER A 1 222 ? 55.689 22.244 -46.024 1.00 32.62 222 SER A O 1
ATOM 1777 N N . ALA A 1 223 ? 56.873 21.595 -44.202 1.00 38.69 223 ALA A N 1
ATOM 1778 C CA . ALA A 1 223 ? 56.719 22.670 -43.198 1.00 38.69 223 ALA A CA 1
ATOM 1779 C C . ALA A 1 223 ? 55.353 22.955 -42.513 1.00 38.69 223 ALA A C 1
ATOM 1781 O O . ALA A 1 223 ? 54.294 22.791 -43.108 1.00 38.69 223 ALA A O 1
ATOM 1782 N N . PRO A 1 224 ? 55.382 23.361 -41.219 1.00 41.19 224 PRO A N 1
ATOM 1783 C CA . PRO A 1 224 ? 54.311 23.113 -40.256 1.00 41.19 224 PRO A CA 1
ATOM 1784 C C . PRO A 1 224 ? 53.521 24.381 -39.908 1.00 41.19 224 PRO A C 1
ATOM 1786 O O . PRO A 1 224 ? 54.091 25.460 -39.769 1.00 41.19 224 PRO A O 1
ATOM 1789 N N . SER A 1 225 ? 52.214 24.266 -39.678 1.00 35.31 225 SER A N 1
ATOM 1790 C CA . SER A 1 225 ? 51.438 25.304 -38.989 1.00 35.31 225 SER A CA 1
ATOM 1791 C C . SER A 1 225 ? 50.249 24.675 -38.261 1.00 35.31 225 SER A C 1
ATOM 1793 O O . SER A 1 225 ? 49.464 23.925 -38.827 1.00 35.31 225 SER A O 1
ATOM 1795 N N . THR A 1 226 ? 50.210 24.947 -36.962 1.00 44.75 226 THR A N 1
ATOM 1796 C CA . THR A 1 226 ? 49.182 24.663 -35.950 1.00 44.75 226 THR A CA 1
ATOM 1797 C C . THR A 1 226 ? 47.725 24.724 -36.440 1.00 44.75 226 THR A C 1
ATOM 1799 O O . THR A 1 226 ? 47.393 25.660 -37.165 1.00 44.75 226 THR A O 1
ATOM 1802 N N . PRO A 1 227 ? 46.816 23.842 -35.970 1.00 37.56 227 PRO A N 1
ATOM 1803 C CA . PRO A 1 227 ? 45.377 24.039 -36.140 1.00 37.56 227 PRO A CA 1
ATOM 1804 C C . PRO A 1 227 ? 44.856 25.140 -35.201 1.00 37.56 227 PRO A C 1
ATOM 1806 O O . PRO A 1 227 ? 45.222 25.189 -34.024 1.00 37.56 227 PRO A O 1
ATOM 1809 N N . GLU A 1 228 ? 43.992 26.004 -35.733 1.00 35.19 228 GLU A N 1
ATOM 1810 C CA . GLU A 1 228 ? 43.300 27.087 -35.028 1.00 35.19 228 GLU A CA 1
ATOM 1811 C C . GLU A 1 228 ? 42.498 26.604 -33.807 1.00 35.19 228 GLU A C 1
ATOM 1813 O O . GLU A 1 228 ? 41.762 25.616 -33.852 1.00 35.19 228 GLU A O 1
ATOM 1818 N N . GLN A 1 229 ? 42.600 27.361 -32.711 1.00 36.12 229 GLN A N 1
ATOM 1819 C CA . GLN A 1 229 ? 41.701 27.263 -31.564 1.00 36.12 229 GLN A CA 1
ATOM 1820 C C . GLN A 1 229 ? 40.316 27.821 -31.912 1.00 36.12 229 GLN A C 1
ATOM 1822 O O . GLN A 1 229 ? 40.185 28.950 -32.377 1.00 36.12 229 GLN A O 1
ATOM 1827 N N . SER A 1 230 ? 39.275 27.056 -31.586 1.00 37.06 230 SER A N 1
ATOM 1828 C CA . SER A 1 230 ? 37.878 27.496 -31.615 1.00 37.06 230 SER A CA 1
ATOM 1829 C C . SER A 1 230 ? 37.624 28.672 -30.645 1.00 37.06 230 SER A C 1
ATOM 1831 O O . SER A 1 230 ? 38.219 28.715 -29.562 1.00 37.06 230 SER A O 1
ATOM 1833 N N . PRO A 1 231 ? 36.732 29.623 -30.982 1.00 38.72 231 PRO A N 1
ATOM 1834 C CA . PRO A 1 231 ? 36.579 30.873 -30.239 1.00 38.72 231 PRO A CA 1
ATOM 1835 C C . PRO A 1 231 ? 35.893 30.677 -28.878 1.00 38.72 231 PRO A C 1
ATOM 1837 O O . PRO A 1 231 ? 34.856 30.025 -28.763 1.00 38.72 231 PRO A O 1
ATOM 1840 N N . ARG A 1 232 ? 36.460 31.293 -27.830 1.00 44.44 232 ARG A N 1
ATOM 1841 C CA . ARG A 1 232 ? 35.827 31.434 -26.506 1.00 44.44 232 ARG A CA 1
ATOM 1842 C C . ARG A 1 232 ? 34.710 32.493 -26.552 1.00 44.44 232 ARG A C 1
ATOM 1844 O O . ARG A 1 232 ? 34.927 33.546 -27.153 1.00 44.44 232 ARG A O 1
ATOM 1851 N N . PRO A 1 233 ? 33.566 32.303 -25.863 1.00 39.56 233 PRO A N 1
ATOM 1852 C CA . PRO A 1 233 ? 32.523 33.322 -25.790 1.00 39.56 233 PRO A CA 1
ATOM 1853 C C . PRO A 1 233 ? 32.976 34.495 -24.917 1.00 39.56 233 PRO A C 1
ATOM 1855 O O . PRO A 1 233 ? 33.348 34.324 -23.754 1.00 39.56 233 PRO A O 1
ATOM 1858 N N . ASN A 1 234 ? 32.937 35.695 -25.491 1.00 35.09 234 ASN A N 1
ATOM 1859 C CA . ASN A 1 234 ? 33.298 36.939 -24.829 1.00 35.09 234 ASN A CA 1
ATOM 1860 C C . ASN A 1 234 ? 32.087 37.484 -24.052 1.00 35.09 234 ASN A C 1
ATOM 1862 O O . ASN A 1 234 ? 31.013 37.705 -24.607 1.00 35.09 234 ASN A O 1
ATOM 1866 N N . ARG A 1 235 ? 32.268 37.694 -22.750 1.00 44.66 235 ARG A N 1
ATOM 1867 C CA . ARG A 1 235 ? 31.262 38.189 -21.805 1.00 44.66 235 ARG A CA 1
ATOM 1868 C C . ARG A 1 235 ? 31.197 39.720 -21.902 1.00 44.66 235 ARG A C 1
ATOM 1870 O O . ARG A 1 235 ? 32.081 40.379 -21.364 1.00 44.66 235 ARG A O 1
ATOM 1877 N N . ARG A 1 236 ? 30.179 40.302 -22.553 1.00 38.12 236 ARG A N 1
ATOM 1878 C CA . ARG A 1 236 ? 29.859 41.745 -22.441 1.00 38.12 236 ARG A CA 1
ATOM 1879 C C . ARG A 1 236 ? 28.348 42.032 -22.468 1.00 38.12 236 ARG A C 1
ATOM 1881 O O . ARG A 1 236 ? 27.704 41.979 -23.503 1.00 38.12 236 ARG A O 1
ATOM 1888 N N . ASN A 1 237 ? 27.855 42.342 -21.269 1.00 41.19 237 ASN A N 1
ATOM 1889 C CA . ASN A 1 237 ? 26.700 43.138 -20.838 1.00 41.19 237 ASN A CA 1
ATOM 1890 C C . ASN A 1 237 ? 25.701 43.632 -21.905 1.00 41.19 237 ASN A C 1
ATOM 1892 O O . ASN A 1 237 ? 25.907 44.681 -22.514 1.00 41.19 237 ASN A O 1
ATOM 1896 N N . SER A 1 238 ? 24.542 42.976 -21.990 1.00 38.62 238 SER A N 1
ATOM 1897 C CA . SER A 1 238 ? 23.308 43.570 -22.516 1.00 38.62 238 SER A CA 1
ATOM 1898 C C . SER A 1 238 ? 22.558 44.272 -21.381 1.00 38.62 238 SER A C 1
ATOM 1900 O O . SER A 1 238 ? 22.092 43.633 -20.437 1.00 38.62 238 SER A O 1
ATOM 1902 N N . LYS A 1 239 ? 22.462 45.600 -21.457 1.00 44.81 239 LYS A N 1
ATOM 1903 C CA . LYS A 1 239 ? 21.665 46.419 -20.542 1.00 44.81 239 LYS A CA 1
ATOM 1904 C C . LYS A 1 239 ? 20.190 46.264 -20.918 1.00 44.81 239 LYS A C 1
ATOM 1906 O O . LYS A 1 239 ? 19.739 46.857 -21.890 1.00 44.81 239 LYS A O 1
ATOM 1911 N N . VAL A 1 240 ? 19.473 45.422 -20.179 1.00 39.97 240 VAL A N 1
ATOM 1912 C CA . VAL A 1 240 ? 18.017 45.276 -20.284 1.00 39.97 240 VAL A CA 1
ATOM 1913 C C . VAL A 1 240 ? 17.390 46.444 -19.524 1.00 39.97 240 VAL A C 1
ATOM 1915 O O . VAL A 1 240 ? 17.600 46.583 -18.320 1.00 39.97 240 VAL A O 1
ATOM 1918 N N . GLY A 1 241 ? 16.694 47.331 -20.235 1.00 42.53 241 GLY A N 1
ATOM 1919 C CA . GLY A 1 241 ? 15.847 48.343 -19.614 1.00 42.53 241 GLY A CA 1
ATOM 1920 C C . GLY A 1 241 ? 14.601 47.660 -19.066 1.00 42.53 241 GLY A C 1
ATOM 1921 O O . GLY A 1 241 ? 13.811 47.129 -19.840 1.00 42.53 241 GLY A O 1
ATOM 1922 N N . PHE A 1 242 ? 14.453 47.630 -17.744 1.00 38.31 242 PHE A N 1
ATOM 1923 C CA . PHE A 1 242 ? 13.227 47.166 -17.107 1.00 38.31 242 PHE A CA 1
ATOM 1924 C C . PHE A 1 242 ? 12.195 48.284 -17.201 1.00 38.31 242 PHE A C 1
ATOM 1926 O O . PHE A 1 242 ? 12.371 49.355 -16.625 1.00 38.31 242 PHE A O 1
ATOM 1933 N N . GLN A 1 243 ? 11.140 48.039 -17.968 1.00 47.59 243 GLN A N 1
ATOM 1934 C CA . GLN A 1 243 ? 9.921 48.822 -17.878 1.00 47.59 243 GLN A CA 1
ATOM 1935 C C . GLN A 1 243 ? 9.241 48.401 -16.570 1.00 47.59 243 GLN A C 1
ATOM 1937 O O . GLN A 1 243 ? 8.980 47.216 -16.374 1.00 47.59 243 GLN A O 1
ATOM 1942 N N . GLU A 1 244 ? 9.072 49.343 -15.640 1.00 56.34 244 GLU A N 1
ATOM 1943 C CA . GLU A 1 244 ? 8.468 49.096 -14.327 1.00 56.34 244 GLU A CA 1
ATOM 1944 C C . GLU A 1 244 ? 7.032 48.604 -14.513 1.00 56.34 244 GLU A C 1
ATOM 1946 O O . GLU A 1 244 ? 6.121 49.362 -14.842 1.00 56.34 244 GLU A O 1
ATOM 1951 N N . ASP A 1 245 ? 6.861 47.295 -14.365 1.00 57.12 245 ASP A N 1
ATOM 1952 C CA . ASP A 1 245 ? 5.599 46.608 -14.569 1.00 57.12 245 ASP A CA 1
ATOM 1953 C C . ASP A 1 245 ? 4.697 46.882 -13.344 1.00 57.12 245 ASP A C 1
ATOM 1955 O O . ASP A 1 245 ? 5.015 46.422 -12.238 1.00 57.12 245 ASP A O 1
ATOM 1959 N N . PRO A 1 246 ? 3.583 47.634 -13.472 1.00 58.75 246 PRO A N 1
ATOM 1960 C CA . PRO A 1 246 ? 2.722 48.023 -12.341 1.00 58.75 246 PRO A CA 1
ATOM 1961 C C . PRO A 1 246 ? 2.112 46.812 -11.615 1.00 58.75 246 PRO A C 1
ATOM 1963 O O . PRO A 1 246 ? 1.589 46.918 -10.504 1.00 58.75 246 PRO A O 1
ATOM 1966 N N . THR A 1 247 ? 2.198 45.644 -12.243 1.00 64.38 247 THR A N 1
ATOM 1967 C CA . THR A 1 247 ? 1.786 44.343 -11.730 1.00 64.38 247 THR A CA 1
ATOM 1968 C C . THR A 1 247 ? 2.699 43.850 -10.601 1.00 64.38 247 THR A C 1
ATOM 1970 O O . THR A 1 247 ? 2.212 43.320 -9.605 1.00 64.38 247 THR A O 1
ATOM 1973 N N . LEU A 1 248 ? 4.013 44.082 -10.697 1.00 64.94 248 LEU A 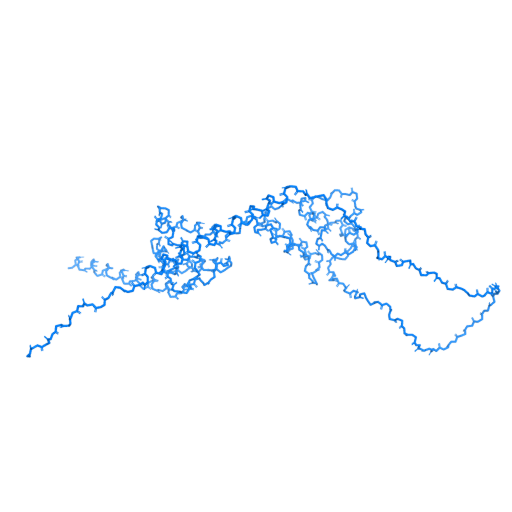N 1
ATOM 1974 C CA . LEU A 1 248 ? 4.996 43.649 -9.694 1.00 64.94 248 LEU A CA 1
ATOM 1975 C C . LEU A 1 248 ? 4.895 44.465 -8.402 1.00 64.94 248 LEU A C 1
ATOM 1977 O O . LEU A 1 248 ? 4.970 43.902 -7.312 1.00 64.94 248 LEU A O 1
ATOM 1981 N N . ALA A 1 249 ? 4.649 45.772 -8.522 1.00 70.06 249 ALA A N 1
ATOM 1982 C CA . ALA A 1 249 ? 4.424 46.646 -7.373 1.00 70.06 249 ALA A CA 1
ATOM 1983 C C . ALA A 1 249 ? 3.190 46.207 -6.564 1.00 70.06 249 ALA A C 1
ATOM 1985 O O . ALA A 1 249 ? 3.265 46.093 -5.343 1.00 70.06 249 ALA A O 1
ATOM 1986 N N . LYS A 1 250 ? 2.092 45.852 -7.245 1.00 70.31 250 LYS A N 1
ATOM 1987 C CA . LYS A 1 250 ? 0.880 45.321 -6.598 1.00 70.31 250 LYS A CA 1
ATOM 1988 C C . LYS A 1 250 ? 1.104 43.969 -5.924 1.00 70.31 250 LYS A C 1
ATOM 1990 O O . LYS A 1 250 ? 0.542 43.723 -4.862 1.00 70.31 250 LYS A O 1
ATOM 1995 N N . ILE A 1 251 ? 1.923 43.097 -6.514 1.00 70.12 251 ILE A N 1
ATOM 1996 C CA . ILE A 1 251 ? 2.262 41.800 -5.909 1.00 70.12 251 ILE A CA 1
ATOM 1997 C C . ILE A 1 251 ? 3.111 42.004 -4.650 1.00 70.12 251 ILE A C 1
ATOM 1999 O O . ILE A 1 251 ? 2.839 41.384 -3.625 1.00 70.12 251 ILE A O 1
ATOM 2003 N N . LEU A 1 252 ? 4.096 42.903 -4.687 1.00 72.69 252 LEU A N 1
ATOM 2004 C CA . LEU A 1 252 ? 4.912 43.222 -3.513 1.00 72.69 252 LEU A CA 1
ATOM 2005 C C . LEU A 1 252 ? 4.083 43.873 -2.399 1.00 72.69 252 LEU A C 1
ATOM 2007 O O . LEU A 1 252 ? 4.248 43.516 -1.234 1.00 72.69 252 LEU A O 1
ATOM 2011 N N . GLU A 1 253 ? 3.144 44.756 -2.740 1.00 74.56 253 GLU A N 1
ATOM 2012 C CA . GLU A 1 253 ? 2.214 45.353 -1.776 1.00 74.56 253 GLU A CA 1
ATOM 2013 C C . GLU A 1 253 ? 1.262 44.305 -1.169 1.00 74.56 253 GLU A C 1
ATOM 2015 O O . GLU A 1 253 ? 1.027 44.309 0.043 1.00 74.56 253 GLU A O 1
ATOM 2020 N N . ALA A 1 254 ? 0.786 43.342 -1.968 1.00 70.19 254 ALA A N 1
ATOM 2021 C CA . ALA A 1 254 ? -0.031 42.218 -1.501 1.00 70.19 254 ALA A CA 1
ATOM 2022 C C . ALA A 1 254 ? 0.745 41.269 -0.565 1.00 70.19 254 ALA A C 1
ATOM 2024 O O . ALA A 1 254 ? 0.203 40.779 0.429 1.00 70.19 254 ALA A O 1
ATOM 2025 N N . ILE A 1 255 ? 2.031 41.033 -0.840 1.00 72.44 255 ILE A N 1
ATOM 2026 C CA . ILE A 1 255 ? 2.908 40.230 0.026 1.00 72.44 255 ILE A CA 1
ATOM 2027 C C . ILE A 1 255 ? 3.183 40.972 1.339 1.00 72.44 255 ILE A C 1
ATOM 2029 O O . ILE A 1 255 ? 3.104 40.386 2.416 1.00 72.44 255 ILE A O 1
ATOM 2033 N N . HIS A 1 256 ? 3.437 42.280 1.279 1.00 70.62 256 HIS A N 1
ATOM 2034 C CA . HIS A 1 256 ? 3.706 43.073 2.476 1.00 70.62 256 HIS A CA 1
ATOM 2035 C C . HIS A 1 256 ? 2.462 43.194 3.373 1.00 70.62 256 HIS A C 1
ATOM 2037 O O . HIS A 1 256 ? 2.557 43.075 4.595 1.00 70.62 256 HIS A O 1
ATOM 2043 N N . THR A 1 257 ? 1.271 43.351 2.788 1.00 69.69 257 THR A N 1
ATOM 2044 C CA . THR A 1 257 ? -0.001 43.359 3.535 1.00 69.69 257 THR A CA 1
ATOM 2045 C C . THR A 1 257 ? -0.331 41.999 4.146 1.00 69.69 257 THR A C 1
ATOM 2047 O O . THR A 1 257 ? -0.725 41.943 5.314 1.00 69.69 257 THR A O 1
ATOM 2050 N N . THR A 1 258 ? -0.103 40.891 3.433 1.00 69.88 258 THR A N 1
ATOM 2051 C CA . THR A 1 258 ? -0.286 39.547 4.012 1.00 69.88 258 THR A CA 1
ATOM 2052 C C . THR A 1 258 ? 0.698 39.279 5.147 1.00 69.88 258 THR A C 1
ATOM 2054 O O . THR A 1 258 ? 0.275 38.818 6.209 1.00 69.88 258 THR A O 1
ATOM 2057 N N . GLN A 1 259 ? 1.969 39.654 4.996 1.00 73.38 259 GLN A N 1
ATOM 2058 C CA . GLN A 1 259 ? 2.977 39.497 6.046 1.00 73.38 259 GLN A CA 1
ATOM 2059 C C . GLN A 1 259 ? 2.670 40.355 7.285 1.00 73.38 259 GLN A C 1
ATOM 2061 O O . GLN A 1 259 ? 2.784 39.872 8.412 1.00 73.38 259 GLN A O 1
ATOM 2066 N N . THR A 1 260 ? 2.196 41.589 7.090 1.00 70.19 260 THR A N 1
ATOM 2067 C CA . THR A 1 260 ? 1.783 42.471 8.197 1.00 70.19 260 THR A CA 1
ATOM 2068 C C . THR A 1 260 ? 0.564 41.902 8.934 1.00 70.19 260 THR A C 1
ATOM 2070 O O . THR A 1 260 ? 0.523 41.923 10.164 1.00 70.19 260 THR A O 1
ATOM 2073 N N . SER A 1 261 ? -0.404 41.320 8.212 1.00 70.31 261 SER A N 1
ATOM 2074 C CA . SER A 1 261 ? -1.574 40.677 8.832 1.00 70.31 261 SER A CA 1
ATOM 2075 C C . SER A 1 261 ? -1.197 39.454 9.676 1.00 70.31 261 SER A C 1
ATOM 2077 O O . SER A 1 261 ? -1.737 39.264 10.765 1.00 70.31 261 SER A O 1
ATOM 2079 N N . GLN A 1 262 ? -0.214 38.668 9.224 1.00 70.62 262 GLN A N 1
ATOM 2080 C CA . GLN A 1 262 ? 0.278 37.508 9.966 1.00 70.62 262 GLN A CA 1
ATOM 2081 C C . GLN A 1 262 ? 1.021 37.933 11.235 1.00 70.62 262 GLN A C 1
ATOM 2083 O O . GLN A 1 262 ? 0.806 37.345 12.291 1.00 70.62 262 GLN A O 1
ATOM 2088 N N . GLN A 1 263 ? 1.837 38.989 11.172 1.00 74.94 263 GLN A N 1
ATOM 2089 C CA . GLN A 1 263 ? 2.507 39.527 12.361 1.00 74.94 263 GLN A CA 1
ATOM 2090 C C . GLN A 1 263 ? 1.515 40.103 13.378 1.00 74.94 263 GLN A C 1
ATOM 2092 O O . GLN A 1 263 ? 1.672 39.871 14.576 1.00 74.94 263 GLN A O 1
ATOM 2097 N N . ALA A 1 264 ? 0.466 40.792 12.918 1.00 73.00 264 ALA A N 1
ATOM 2098 C CA . ALA A 1 264 ? -0.596 41.287 13.792 1.00 73.00 264 ALA A CA 1
ATOM 2099 C C . ALA A 1 264 ? -1.356 40.138 14.476 1.00 73.00 264 ALA A C 1
ATOM 2101 O O . ALA A 1 264 ? -1.617 40.206 15.676 1.00 73.00 264 ALA A O 1
ATOM 2102 N N . PHE A 1 265 ? -1.644 39.055 13.747 1.00 71.62 265 PHE A N 1
ATOM 2103 C CA . PHE A 1 265 ? -2.288 37.862 14.300 1.00 71.62 265 PHE A CA 1
ATOM 2104 C C . PHE A 1 265 ? -1.413 37.159 15.347 1.00 71.62 265 PHE A C 1
ATOM 2106 O O . PHE A 1 265 ? -1.891 36.824 16.431 1.00 71.62 265 PHE A O 1
ATOM 2113 N N . VAL A 1 266 ? -0.115 36.999 15.071 1.00 80.94 266 VAL A N 1
ATOM 2114 C CA . VAL A 1 266 ? 0.841 36.418 16.026 1.00 80.94 266 VAL A CA 1
ATOM 2115 C C . VAL A 1 266 ? 0.952 37.282 17.284 1.00 80.94 266 VAL A C 1
ATOM 2117 O O . VAL A 1 266 ? 0.882 36.748 18.388 1.00 80.94 266 VAL A O 1
ATOM 2120 N N . ALA A 1 267 ? 1.033 38.609 17.150 1.00 77.19 267 ALA A N 1
ATOM 2121 C CA . ALA A 1 267 ? 1.055 39.520 18.296 1.00 77.19 267 ALA A CA 1
ATOM 2122 C C . ALA A 1 267 ? -0.229 39.431 19.139 1.00 77.19 267 ALA A C 1
ATOM 2124 O O . ALA A 1 267 ? -0.168 39.483 20.368 1.00 77.19 267 ALA A O 1
ATOM 2125 N N . GLN A 1 268 ? -1.384 39.241 18.496 1.00 74.25 268 GLN A N 1
ATOM 2126 C CA . GLN A 1 268 ? -2.669 39.088 19.173 1.00 74.25 268 GLN A CA 1
ATOM 2127 C C . GLN A 1 268 ? -2.755 37.763 19.945 1.00 74.25 268 GLN A C 1
ATOM 2129 O O . GLN A 1 268 ? -3.212 37.750 21.087 1.00 74.25 268 GLN A O 1
ATOM 2134 N N . ILE A 1 269 ? -2.243 36.664 19.378 1.00 79.12 269 ILE A N 1
ATOM 2135 C CA . ILE A 1 269 ? -2.120 35.380 20.086 1.00 79.12 269 ILE A CA 1
ATOM 2136 C C . ILE A 1 269 ? -1.136 35.487 21.256 1.00 79.12 269 ILE A C 1
ATOM 2138 O O . ILE A 1 269 ? -1.425 34.978 22.341 1.00 79.12 269 ILE A O 1
ATOM 2142 N N . GLN A 1 270 ? -0.012 36.185 21.082 1.00 75.94 270 GLN A N 1
ATOM 2143 C CA . GLN A 1 270 ? 0.968 36.391 22.149 1.00 75.94 270 GLN A CA 1
ATOM 2144 C C . GLN A 1 270 ? 0.348 37.157 23.330 1.00 75.94 270 GLN A C 1
ATOM 2146 O O . GLN A 1 270 ? 0.433 36.692 24.464 1.00 75.94 270 GLN A O 1
ATOM 2151 N N . GLN A 1 271 ? -0.362 38.263 23.064 1.00 74.56 271 GLN A N 1
ATOM 2152 C CA . GLN A 1 271 ? -1.063 39.047 24.091 1.00 74.56 271 GLN A CA 1
ATOM 2153 C C . GLN A 1 271 ? -2.143 38.238 24.816 1.00 74.56 271 GLN A C 1
ATOM 2155 O O . GLN A 1 271 ? -2.306 38.365 26.029 1.00 74.56 271 GLN A O 1
ATOM 2160 N N . LEU A 1 272 ? -2.874 37.386 24.094 1.00 70.81 272 LEU A N 1
ATOM 2161 C CA . LEU A 1 272 ? -3.923 36.550 24.675 1.00 70.81 272 LEU A CA 1
ATOM 2162 C C . LEU A 1 272 ? -3.331 35.453 25.576 1.00 70.81 272 LEU A C 1
ATOM 2164 O O . LEU A 1 272 ? -3.869 35.163 26.643 1.00 70.81 272 LEU A O 1
ATOM 2168 N N . THR A 1 273 ? -2.171 34.915 25.198 1.00 70.81 273 THR A N 1
ATOM 2169 C CA . THR A 1 273 ? -1.411 33.947 26.005 1.00 70.81 273 THR A CA 1
ATOM 2170 C C . THR A 1 273 ? -0.829 34.601 27.266 1.00 70.81 273 THR A C 1
ATOM 2172 O O . THR A 1 273 ? -0.852 34.014 28.348 1.00 70.81 273 THR A O 1
ATOM 2175 N N . GLU A 1 274 ? -0.365 35.846 27.163 1.00 71.69 274 GLU A N 1
ATOM 2176 C CA . GLU A 1 274 ? 0.183 36.625 28.281 1.00 71.69 274 GLU A CA 1
ATOM 2177 C C . GLU A 1 274 ? -0.911 37.075 29.272 1.00 71.69 274 GLU A C 1
ATOM 2179 O O . GLU A 1 274 ? -0.706 37.086 30.488 1.00 71.69 274 GLU A O 1
ATOM 2184 N N . ALA A 1 275 ? -2.119 37.365 28.777 1.00 65.44 275 ALA A N 1
ATOM 2185 C CA . ALA A 1 275 ? -3.289 37.647 29.610 1.00 65.44 275 ALA A CA 1
ATOM 2186 C C . ALA A 1 275 ? -3.767 36.414 30.400 1.00 65.44 275 ALA A C 1
ATOM 2188 O O . ALA A 1 275 ? -4.208 36.552 31.540 1.00 65.44 275 ALA A O 1
ATOM 2189 N N . LEU A 1 276 ? -3.640 35.214 29.823 1.00 58.09 276 LEU A N 1
ATOM 2190 C CA . LEU A 1 276 ? -4.006 33.943 30.461 1.00 58.09 276 LEU A CA 1
ATOM 2191 C C . LEU A 1 276 ? -2.965 33.433 31.470 1.00 58.09 276 LEU A C 1
ATOM 2193 O O . LEU A 1 276 ? -3.279 32.567 32.282 1.00 58.09 276 LEU A O 1
ATOM 2197 N N . THR A 1 277 ? -1.738 33.956 31.436 1.00 60.12 277 THR A N 1
ATOM 2198 C CA . THR A 1 277 ? -0.622 33.499 32.284 1.00 60.12 277 THR A CA 1
ATOM 2199 C C . THR A 1 277 ? -0.298 34.435 33.448 1.00 60.12 277 THR A C 1
ATOM 2201 O O . THR A 1 277 ? 0.571 34.115 34.259 1.00 60.12 277 THR A O 1
ATOM 2204 N N . LYS A 1 278 ? -1.020 35.553 33.611 1.00 52.75 278 LYS A N 1
ATOM 2205 C CA . LYS A 1 278 ? -0.914 36.386 34.819 1.00 52.75 278 LYS A CA 1
ATOM 2206 C C . LYS A 1 278 ? -1.575 35.687 36.020 1.00 52.75 278 LYS A C 1
ATOM 2208 O O . LYS A 1 278 ? -2.792 35.503 36.010 1.00 52.75 278 LYS A O 1
ATOM 2213 N N . PRO A 1 279 ? -0.827 35.338 37.084 1.00 46.41 279 PRO A N 1
ATOM 2214 C CA . PRO A 1 279 ? -1.417 34.772 38.289 1.00 46.41 279 PRO A CA 1
ATOM 2215 C C . PRO A 1 279 ? -2.241 35.835 39.027 1.00 46.41 279 PRO A C 1
ATOM 2217 O O . PRO A 1 279 ? -1.760 36.935 39.307 1.00 46.41 279 PRO A O 1
ATOM 2220 N N . ALA A 1 280 ? -3.485 35.498 39.366 1.00 44.44 280 ALA A N 1
ATOM 2221 C CA . ALA A 1 280 ? -4.252 36.235 40.360 1.00 44.44 280 ALA A CA 1
ATOM 2222 C C . ALA A 1 280 ? -3.514 36.179 41.714 1.00 44.44 280 ALA A C 1
ATOM 2224 O O . ALA A 1 280 ? -3.029 35.124 42.120 1.00 44.44 280 ALA A O 1
ATOM 2225 N N . ASN A 1 281 ? -3.409 37.331 42.381 1.00 43.12 281 ASN A N 1
ATOM 2226 C CA . ASN A 1 281 ? -2.748 37.523 43.676 1.00 43.12 281 ASN A CA 1
ATOM 2227 C C . ASN A 1 281 ? -3.052 36.416 44.711 1.00 43.12 281 ASN A C 1
ATOM 2229 O O . ASN A 1 281 ? -4.213 36.027 44.859 1.00 43.12 281 ASN A O 1
ATOM 2233 N N . PRO A 1 282 ? -2.065 36.002 45.531 1.00 45.59 282 PRO A N 1
ATOM 2234 C CA . PRO A 1 282 ? -2.286 35.091 46.639 1.00 45.59 282 PRO A CA 1
ATOM 2235 C C . PRO A 1 282 ? -2.722 35.891 47.872 1.00 45.59 282 PRO A C 1
ATOM 2237 O O . PRO A 1 282 ? -1.905 36.348 48.664 1.00 45.59 282 PRO A O 1
ATOM 2240 N N . PHE A 1 283 ? -4.024 36.058 48.059 1.00 43.88 283 PHE A N 1
ATOM 2241 C CA . PHE A 1 283 ? -4.584 36.365 49.372 1.00 43.88 283 PHE A CA 1
ATOM 2242 C C . PHE A 1 283 ? -5.691 35.361 49.636 1.00 43.88 283 PHE A C 1
ATOM 2244 O O . PHE A 1 283 ? -6.812 35.598 49.223 1.00 43.88 283 PHE A O 1
ATOM 2251 N N . PHE A 1 284 ? -5.382 34.251 50.307 1.00 37.62 284 PHE A N 1
ATOM 2252 C CA . PHE A 1 284 ? -6.282 33.660 51.297 1.00 37.62 284 PHE A CA 1
ATOM 2253 C C . PHE A 1 284 ? -5.491 32.762 52.255 1.00 37.62 284 PHE A C 1
ATOM 2255 O O . PHE A 1 284 ? -4.609 32.001 51.865 1.00 37.62 284 PHE A O 1
ATOM 2262 N N . ALA A 1 285 ? -5.776 32.972 53.535 1.00 39.94 285 ALA A N 1
ATOM 2263 C CA . ALA A 1 285 ? -5.033 32.534 54.701 1.00 39.94 285 ALA A CA 1
ATOM 2264 C C . ALA A 1 285 ? -5.133 31.024 54.983 1.00 39.94 285 ALA A C 1
ATOM 2266 O O . ALA A 1 285 ? -6.147 30.384 54.712 1.00 39.94 285 ALA A O 1
ATOM 2267 N N . ALA A 1 286 ? -4.082 30.485 55.603 1.00 38.41 286 ALA A N 1
ATOM 2268 C CA . ALA A 1 286 ? -4.051 29.142 56.174 1.00 38.41 286 ALA A CA 1
ATOM 2269 C C . ALA A 1 286 ? -4.913 29.057 57.455 1.00 38.41 286 ALA A C 1
ATOM 2271 O O . ALA A 1 286 ? -4.847 29.977 58.275 1.00 38.41 286 ALA A O 1
ATOM 2272 N N . PRO A 1 287 ? -5.651 27.957 57.705 1.00 42.91 287 PRO A N 1
ATOM 2273 C CA . PRO A 1 287 ? -6.222 27.700 59.017 1.00 42.91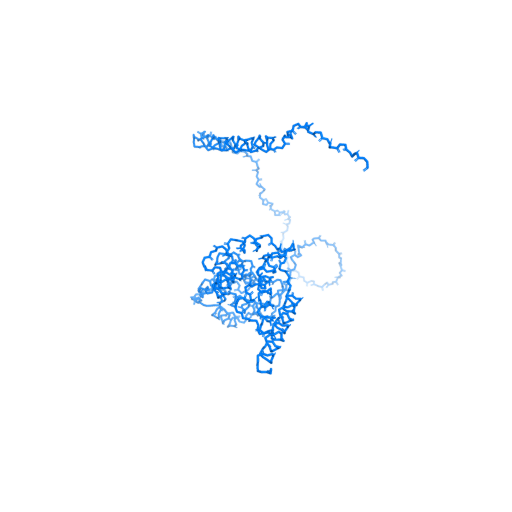 287 PRO A CA 1
ATOM 2274 C C . PRO A 1 287 ? -5.151 27.143 59.962 1.00 42.91 287 PRO A C 1
ATOM 2276 O O . PRO A 1 287 ? -4.502 26.128 59.697 1.00 42.91 287 PRO A O 1
ATOM 2279 N N . SER A 1 288 ? -4.990 27.825 61.089 1.00 41.75 288 SER A N 1
ATOM 2280 C CA . SER A 1 288 ? -4.227 27.414 62.261 1.00 41.75 288 SER A CA 1
ATOM 2281 C C . SER A 1 288 ? -4.798 26.126 62.867 1.00 41.75 288 SER A C 1
ATOM 2283 O O . SER A 1 288 ? -5.988 26.029 63.162 1.00 41.75 288 SER A O 1
ATOM 2285 N N . ARG A 1 289 ? -3.929 25.131 63.093 1.00 38.72 289 ARG A N 1
ATOM 2286 C CA . ARG A 1 289 ? -4.244 23.967 63.932 1.00 38.72 289 ARG A CA 1
ATOM 2287 C C . ARG A 1 289 ? -4.314 24.410 65.394 1.00 38.72 289 ARG A C 1
ATOM 2289 O O . ARG A 1 289 ? -3.356 24.987 65.904 1.00 38.72 289 ARG A O 1
ATOM 2296 N N . LEU A 1 290 ? -5.422 24.103 66.062 1.00 43.09 290 LEU A N 1
ATOM 2297 C CA . LEU A 1 290 ? -5.565 24.182 67.512 1.00 43.09 290 LEU A CA 1
ATOM 2298 C C . LEU A 1 290 ? -5.864 22.786 68.067 1.00 43.09 290 LEU A C 1
ATOM 2300 O O . LEU A 1 290 ? -6.865 22.187 67.683 1.00 43.09 290 LEU A O 1
ATOM 2304 N N . LYS A 1 291 ? -5.001 22.407 69.020 1.00 41.31 291 LYS A N 1
ATOM 2305 C CA . LYS A 1 291 ? -5.037 21.301 69.993 1.00 41.31 291 LYS A CA 1
ATOM 2306 C C . LYS A 1 291 ? -4.825 19.885 69.467 1.00 41.31 291 LYS A C 1
ATOM 2308 O O . LYS A 1 291 ? -5.726 19.329 68.813 1.00 41.31 291 LYS A O 1
#